Protein AF-A0A8E0WVK6-F1 (afdb_monomer)

Nearest PDB structures (foldseek):
  3fwz-assembly1_B  TM=9.503E-01  e=3.452E-13  Escherichia coli K-12
  3l9w-assembly1_B  TM=9.487E-01  e=7.439E-10  Escherichia coli K-12
  3l9x-assembly1_B  TM=9.534E-01  e=9.650E-10  Escherichia coli K-12
  8xmi-assembly1_E  TM=9.385E-01  e=4.197E-08  Bacillus subtilis
  2aef-assembly1_A  TM=8.832E-01  e=2.841E-08  Methanothermobacter thermautotrophicus

Secondary structure (DSSP, 8-state):
---HHHHHHHHHHHHHHHHHHHHHHHHHHHHH--S--------------S--------------EEEEE--SHHHHHHHHHHHHTT--EEEEE-SHHHHHHHHHTT-EEEES-TTSHHHHHHT-GGGEEEEEE--S-HHHHHHHHHHHHHH-TT-EEEEEESSHHHHHHHHHTT-SEEEEHHHHHHHH---S------PPPPPPP-------

Organism: NCBI:txid1450518

InterPro domains:
  IPR003148 Regulator of K+ conductance, N-terminal lobe [PF02254] (68-179)
  IPR003148 Regulator of K+ conductance, N-terminal lobe [PS51201] (63-180)
  IPR036291 NAD(P)-binding domain superfamily [SSF51735] (67-190)

Radius of gyration: 28.19 Å; Cα contacts (8 Å, |Δi|>4): 255; chains: 1; bounding box: 58×96×79 Å

Mean predicted aligned error: 16.16 Å

pLDDT: mean 80.16, std 21.33, range [28.27, 98.31]

Foldseek 3Di:
DDDPVVVVVVVVVVVCVVVVVVVVVVVVVVVVDPDDDDDDDDDDDDDDDDDDPPDPDDDVDAQQEEEEEDQPPVRVVVVVVCVVVVGHYEYEEADPVSQVVCVVVVHHYQHDQLLPLVSVVVRPLVSHQEYEAEDADLVSSLSNLLSSCVVPVNHAYEYEYQDPVSVVSSVVSPHPHYDHPVVVCVVPPDDDPPDPPDPPDDDPDDDDDDDD

Sequence (212 aa):
MLEGPARDLILAGAIFSILLNPLLFSLARRAQHPQGEAVMADEAPAKRGIGAREAPAARMLAPTLNLLIGYGRVGSAIGQRLLEAGQPLLVIEDRQEGVEAARRDGIEVLQGNAAAPAVLRSARLDSAARVYVTVPDAFEAGQIVEQARHARADLQILARAHSEEAARHLQALGADMIVIGQQEIARRMPAEPVRPAIAAAPPRGADGGADA

Solvent-accessible surface area (backbone atoms only — not comparable to full-atom values): 12765 Å² total; per-residue (Å²): 132,83,57,69,74,62,53,52,51,52,52,52,49,51,54,49,53,63,58,44,51,61,50,52,52,52,53,48,51,56,72,74,41,92,75,80,93,78,88,84,87,82,83,87,85,89,88,81,89,87,79,86,73,78,75,77,76,90,62,98,63,74,53,63,32,33,37,33,32,33,41,50,86,66,22,42,58,52,50,50,54,37,51,76,69,69,45,51,58,39,36,34,23,62,53,66,72,31,45,53,48,41,48,74,71,71,41,52,70,47,80,34,55,56,57,41,67,73,49,41,68,69,63,50,63,90,44,32,41,34,37,38,40,46,43,79,50,58,66,51,41,35,47,32,40,35,52,50,35,72,75,36,84,84,54,44,29,38,33,50,24,80,44,71,67,43,39,55,53,34,42,75,44,57,38,76,42,73,47,42,54,65,59,57,49,59,73,70,57,77,78,67,83,81,69,78,76,74,76,77,76,78,80,81,76,90,77,86,86,83,91,133

Structure (mmCIF, N/CA/C/O backbone):
data_AF-A0A8E0WVK6-F1
#
_entry.id   AF-A0A8E0WVK6-F1
#
loop_
_atom_site.group_PDB
_atom_site.id
_atom_site.type_symbol
_atom_site.label_atom_id
_atom_site.label_alt_id
_atom_site.label_comp_id
_atom_site.label_asym_id
_atom_site.label_entity_id
_atom_site.label_seq_id
_atom_site.pdbx_PDB_ins_code
_atom_site.Cartn_x
_atom_site.Cartn_y
_atom_site.Cartn_z
_atom_site.occupancy
_atom_site.B_iso_or_equiv
_atom_site.auth_seq_id
_atom_site.auth_comp_id
_atom_site.auth_asym_id
_atom_site.auth_atom_id
_atom_site.pdbx_PDB_model_num
ATOM 1 N N . MET A 1 1 ? 34.262 -17.472 -32.897 1.00 49.38 1 MET A N 1
ATOM 2 C CA . MET A 1 1 ? 33.274 -18.477 -32.452 1.00 49.38 1 MET A CA 1
ATOM 3 C C . MET A 1 1 ? 33.875 -19.156 -31.238 1.00 49.38 1 MET A C 1
ATOM 5 O O . MET A 1 1 ? 34.930 -19.748 -31.385 1.00 49.38 1 MET A O 1
ATOM 9 N N . LEU A 1 2 ? 33.332 -18.940 -30.038 1.00 56.06 2 LEU A N 1
ATOM 10 C CA . LEU A 1 2 ? 33.912 -19.514 -28.818 1.00 56.06 2 LEU A CA 1
ATOM 11 C C . LEU A 1 2 ? 33.620 -21.023 -28.785 1.00 56.06 2 LEU A C 1
ATOM 13 O O . LEU A 1 2 ? 32.464 -21.425 -28.930 1.00 56.06 2 LEU A O 1
ATOM 17 N N . GLU A 1 3 ? 34.684 -21.816 -28.654 1.00 67.56 3 GLU A N 1
ATOM 18 C CA . GLU A 1 3 ? 34.711 -23.281 -28.561 1.00 67.56 3 GLU A CA 1
ATOM 19 C C . GLU A 1 3 ? 33.610 -23.813 -27.621 1.00 67.56 3 GLU A C 1
ATOM 21 O O . GLU A 1 3 ? 33.429 -23.303 -26.511 1.00 67.56 3 GLU A O 1
ATOM 26 N N . GLY A 1 4 ? 32.885 -24.852 -28.057 1.00 72.25 4 GLY A N 1
ATOM 27 C CA . GLY A 1 4 ? 31.790 -25.505 -27.320 1.00 72.25 4 GLY A CA 1
ATOM 28 C C . GLY A 1 4 ? 32.003 -25.669 -25.804 1.00 72.25 4 GLY A C 1
ATOM 29 O O . GLY A 1 4 ? 31.149 -25.199 -25.050 1.00 72.25 4 GLY A O 1
ATOM 30 N N . PRO A 1 5 ? 33.143 -26.213 -25.328 1.00 75.38 5 PRO A N 1
ATOM 31 C CA . PRO A 1 5 ? 33.362 -26.424 -23.895 1.00 75.38 5 PRO A CA 1
ATOM 32 C C . PRO A 1 5 ? 33.392 -25.130 -23.067 1.00 75.38 5 PRO A C 1
ATOM 34 O O . PRO A 1 5 ? 32.965 -25.138 -21.915 1.00 75.38 5 PRO A O 1
ATOM 37 N N . ALA A 1 6 ? 33.844 -24.003 -23.628 1.00 75.06 6 ALA A N 1
ATOM 38 C CA . ALA A 1 6 ? 33.896 -22.731 -22.904 1.00 75.06 6 ALA A CA 1
ATOM 39 C C . ALA A 1 6 ? 32.502 -22.105 -22.737 1.00 75.06 6 ALA A C 1
ATOM 41 O O . ALA A 1 6 ? 32.176 -21.570 -21.678 1.00 75.06 6 ALA A O 1
ATOM 42 N N . ARG A 1 7 ? 31.655 -22.202 -23.769 1.00 78.12 7 ARG A N 1
ATOM 43 C CA . ARG A 1 7 ? 30.271 -21.705 -23.722 1.00 78.12 7 ARG A CA 1
ATOM 44 C C . ARG A 1 7 ? 29.428 -22.503 -22.729 1.00 78.12 7 ARG A C 1
ATOM 46 O O . ARG A 1 7 ? 28.650 -21.915 -21.980 1.00 78.12 7 ARG A O 1
ATOM 53 N N . ASP A 1 8 ? 29.613 -23.818 -22.701 1.00 84.19 8 ASP A N 1
ATOM 54 C CA . ASP A 1 8 ? 28.864 -24.706 -21.814 1.00 84.19 8 ASP A CA 1
ATOM 55 C C . ASP A 1 8 ? 29.254 -24.483 -20.342 1.00 84.19 8 ASP A C 1
ATOM 57 O O . ASP A 1 8 ? 28.391 -24.505 -19.465 1.00 84.19 8 ASP A O 1
ATOM 61 N N . LEU A 1 9 ? 30.520 -24.142 -20.070 1.00 87.56 9 LEU A N 1
ATOM 62 C CA . LEU A 1 9 ? 30.980 -23.781 -18.727 1.00 87.56 9 LEU A CA 1
ATOM 63 C C . LEU A 1 9 ? 30.400 -22.440 -18.242 1.00 87.56 9 LEU A C 1
ATOM 65 O O . LE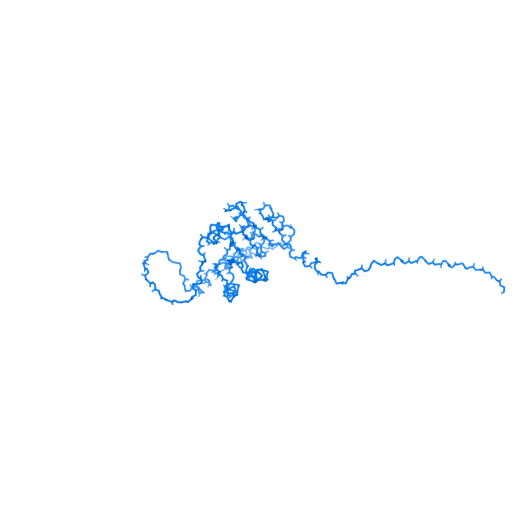U A 1 9 ? 30.017 -22.315 -17.079 1.00 87.56 9 LEU A O 1
ATOM 69 N N . ILE A 1 10 ? 30.285 -21.451 -19.136 1.00 85.88 10 ILE A N 1
ATOM 70 C CA . ILE A 1 10 ? 29.661 -20.152 -18.827 1.00 85.88 10 ILE A CA 1
ATOM 71 C C . ILE A 1 10 ? 28.162 -20.330 -18.552 1.00 85.88 10 ILE A C 1
ATOM 73 O O . ILE A 1 10 ? 27.649 -19.790 -17.572 1.00 85.88 10 ILE A O 1
ATOM 77 N N . LEU A 1 11 ? 27.465 -21.114 -19.381 1.00 84.81 11 LEU A N 1
ATOM 78 C CA . LEU A 1 11 ? 26.047 -21.435 -19.189 1.00 84.81 11 LEU A CA 1
ATOM 79 C C . LEU A 1 11 ? 25.810 -22.178 -17.871 1.00 84.81 11 LEU A C 1
ATOM 81 O O . LEU A 1 11 ? 24.917 -21.802 -17.112 1.00 84.81 11 LEU A O 1
ATOM 85 N N . ALA A 1 12 ? 26.635 -23.180 -17.564 1.00 89.44 12 ALA A N 1
ATOM 86 C CA . ALA A 1 12 ? 26.562 -23.905 -16.302 1.00 89.44 12 ALA A CA 1
ATOM 87 C C . ALA A 1 12 ? 26.789 -22.974 -15.098 1.00 89.44 12 ALA A C 1
ATOM 89 O O . ALA A 1 12 ? 26.034 -23.034 -14.129 1.00 89.44 12 ALA A O 1
ATOM 90 N N . GLY A 1 13 ? 27.768 -22.066 -15.179 1.00 90.19 13 GLY A N 1
ATOM 91 C CA . GLY A 1 13 ? 28.032 -21.070 -14.139 1.00 90.19 13 GLY A CA 1
ATOM 92 C C . GLY A 1 13 ? 26.873 -20.091 -13.930 1.00 90.19 13 GLY A C 1
ATOM 93 O O . GLY A 1 13 ? 26.512 -19.800 -12.790 1.00 90.19 13 GLY A O 1
ATOM 94 N N . ALA A 1 14 ? 26.240 -19.629 -15.012 1.00 90.06 14 ALA A N 1
ATOM 95 C CA . ALA A 1 14 ? 25.081 -18.740 -14.944 1.00 90.06 14 ALA A CA 1
ATOM 96 C C . ALA A 1 14 ? 23.867 -19.430 -14.304 1.00 90.06 14 ALA A C 1
ATOM 98 O O . ALA A 1 14 ? 23.252 -18.873 -13.395 1.00 90.06 14 ALA A O 1
ATOM 99 N N . ILE A 1 15 ? 23.561 -20.666 -14.714 1.00 90.81 15 ILE A N 1
ATOM 100 C CA . ILE A 1 15 ? 22.473 -21.464 -14.127 1.00 90.81 15 ILE A CA 1
ATOM 101 C C . ILE A 1 15 ? 22.750 -21.723 -12.644 1.00 90.81 15 ILE A C 1
ATOM 103 O O . ILE A 1 15 ? 21.864 -21.543 -11.810 1.00 90.81 15 ILE A O 1
ATOM 107 N N . PHE A 1 16 ? 23.988 -22.080 -12.296 1.00 93.19 16 PHE A N 1
ATOM 108 C CA . PHE A 1 16 ? 24.374 -22.300 -10.907 1.00 93.19 16 PHE A CA 1
ATOM 109 C C . PHE A 1 16 ? 24.232 -21.023 -10.073 1.00 93.19 16 PHE A C 1
ATOM 111 O O . PHE A 1 16 ? 23.685 -21.078 -8.980 1.00 93.19 16 PHE A O 1
ATOM 118 N N . SER A 1 17 ? 24.640 -19.860 -10.591 1.00 89.12 17 SER A N 1
ATOM 119 C CA . SER A 1 17 ? 24.496 -18.569 -9.905 1.00 89.12 17 SER A CA 1
ATOM 120 C C . SER A 1 17 ? 23.027 -18.189 -9.665 1.00 89.12 17 SER A C 1
ATOM 122 O O . SER A 1 17 ? 22.673 -17.777 -8.557 1.00 89.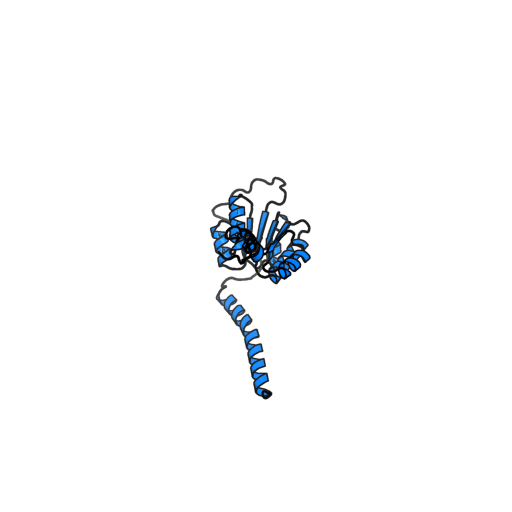12 17 SER A O 1
ATOM 124 N N . ILE A 1 18 ? 22.157 -18.409 -10.658 1.00 89.81 18 ILE A N 1
ATOM 125 C CA . ILE A 1 18 ? 20.709 -18.168 -10.548 1.00 89.81 18 ILE A CA 1
ATOM 126 C C . ILE A 1 18 ? 20.073 -19.100 -9.508 1.00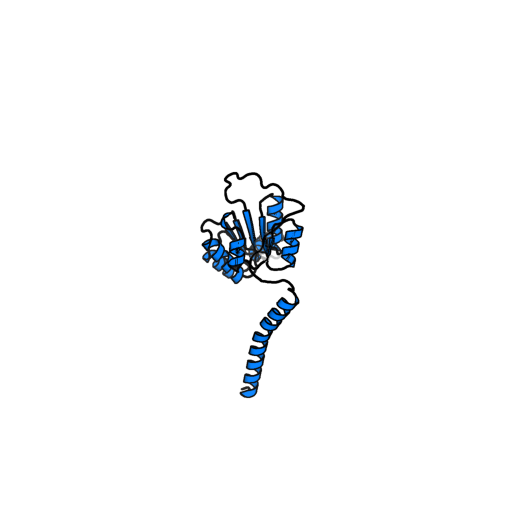 89.81 18 ILE A C 1
ATOM 128 O O . ILE A 1 18 ? 19.221 -18.655 -8.743 1.00 89.81 18 ILE A O 1
ATOM 132 N N . LEU A 1 19 ? 20.496 -20.368 -9.444 1.00 85.31 19 LEU A N 1
ATOM 133 C CA . LEU A 1 19 ? 19.982 -21.349 -8.480 1.00 85.31 19 LEU A CA 1
ATOM 134 C C . LEU A 1 19 ? 20.572 -21.187 -7.072 1.00 85.31 19 LEU A C 1
ATOM 136 O O . LEU A 1 19 ? 19.905 -21.493 -6.084 1.00 85.31 19 LEU A O 1
ATOM 140 N N . LEU A 1 20 ? 21.800 -20.683 -6.959 1.00 88.81 20 LEU A N 1
ATOM 141 C CA . LEU A 1 20 ? 22.483 -20.489 -5.681 1.00 88.81 20 LEU A CA 1
ATOM 142 C C . LEU A 1 20 ? 21.880 -19.322 -4.890 1.00 88.81 20 LEU A C 1
ATOM 144 O O . LEU A 1 20 ? 21.778 -19.400 -3.666 1.00 88.81 20 LEU A O 1
ATOM 148 N N . ASN A 1 21 ? 21.435 -18.266 -5.576 1.00 79.81 21 ASN A N 1
ATOM 149 C CA . ASN A 1 21 ? 20.867 -17.076 -4.943 1.00 79.81 21 ASN A CA 1
ATOM 150 C C . ASN A 1 21 ? 19.613 -17.361 -4.072 1.00 79.81 21 ASN A C 1
ATOM 152 O O . ASN A 1 21 ? 19.619 -16.980 -2.900 1.00 79.81 21 ASN A O 1
ATOM 156 N N . PRO A 1 22 ? 18.567 -18.080 -4.539 1.00 78.19 22 PRO A N 1
ATOM 157 C CA . PRO A 1 22 ? 17.422 -18.439 -3.697 1.00 78.19 22 PRO A CA 1
ATOM 158 C C . PRO A 1 22 ? 17.780 -19.440 -2.587 1.00 78.19 22 PRO A C 1
ATOM 160 O O . PRO A 1 22 ? 17.153 -19.423 -1.529 1.00 78.19 22 PRO A O 1
ATOM 163 N N . LEU A 1 23 ? 18.801 -20.281 -2.779 1.00 83.88 23 LEU A N 1
ATOM 164 C CA . LEU A 1 23 ? 19.288 -21.225 -1.766 1.00 83.88 23 LEU A CA 1
ATOM 165 C C . LEU A 1 23 ? 19.974 -20.497 -0.603 1.00 83.88 23 LEU A C 1
ATOM 167 O O . LEU A 1 23 ? 19.666 -20.765 0.559 1.00 83.88 23 LEU A O 1
ATOM 171 N N . LEU A 1 24 ? 20.831 -19.521 -0.920 1.00 81.44 24 LEU A N 1
ATOM 172 C CA . LEU A 1 24 ? 21.433 -18.605 0.049 1.00 81.44 24 LEU A CA 1
ATOM 173 C C . LEU A 1 24 ? 20.360 -17.804 0.792 1.00 81.44 24 LEU A C 1
ATOM 175 O O . LEU A 1 24 ? 20.408 -17.735 2.017 1.00 81.44 24 LEU A O 1
ATOM 179 N N . PHE A 1 25 ? 19.360 -17.269 0.084 1.00 75.56 25 PHE A N 1
ATOM 180 C CA . PHE A 1 25 ? 18.247 -16.542 0.705 1.00 75.56 25 PHE A CA 1
ATOM 181 C C . PHE A 1 25 ? 17.392 -17.440 1.611 1.00 75.56 25 PHE A C 1
ATOM 183 O O . PHE A 1 25 ? 16.993 -17.019 2.693 1.00 75.56 25 PHE A O 1
ATOM 190 N N . SER A 1 26 ? 17.151 -18.694 1.217 1.00 72.88 26 SER A N 1
ATOM 191 C CA . SER A 1 26 ? 16.409 -19.685 2.010 1.00 72.88 26 SER A CA 1
ATOM 192 C C . SER A 1 26 ? 17.156 -20.080 3.288 1.00 72.88 26 SER A C 1
ATOM 194 O O . SER A 1 26 ? 16.575 -20.093 4.375 1.00 72.88 26 SER A O 1
ATOM 196 N N . LEU A 1 27 ? 18.467 -20.329 3.190 1.00 77.38 27 LEU A N 1
ATOM 197 C CA . LEU A 1 27 ? 19.330 -20.631 4.336 1.00 77.38 27 LEU A CA 1
ATOM 198 C C . LEU A 1 27 ? 19.503 -19.416 5.257 1.00 77.38 27 LEU A C 1
ATOM 200 O O . LEU A 1 27 ? 19.437 -19.563 6.476 1.00 77.38 27 LEU A O 1
ATOM 204 N N . ALA A 1 28 ? 19.645 -18.214 4.695 1.00 73.88 28 ALA A N 1
ATOM 205 C CA . ALA A 1 28 ? 19.713 -16.972 5.459 1.00 73.88 28 ALA A CA 1
ATOM 206 C C . ALA A 1 28 ? 18.391 -16.678 6.185 1.00 73.88 28 ALA A C 1
ATOM 208 O O . ALA A 1 28 ? 18.416 -16.312 7.358 1.00 73.88 28 ALA A O 1
ATOM 209 N N . ARG A 1 29 ? 17.236 -16.938 5.551 1.00 59.44 29 ARG A N 1
ATOM 210 C CA . ARG A 1 29 ? 15.915 -16.842 6.197 1.00 59.44 29 ARG A CA 1
ATOM 211 C C . ARG A 1 29 ? 15.792 -17.818 7.367 1.00 59.44 29 ARG A C 1
ATOM 213 O O . ARG A 1 29 ? 15.178 -17.491 8.372 1.00 59.44 29 ARG A O 1
ATOM 220 N N . ARG A 1 30 ? 16.425 -18.989 7.265 1.00 60.09 30 ARG A N 1
ATOM 221 C CA . ARG A 1 30 ? 16.452 -20.027 8.307 1.00 60.09 30 ARG A CA 1
ATOM 222 C C . ARG A 1 30 ? 17.404 -19.700 9.466 1.00 60.09 30 ARG A C 1
ATOM 224 O O . ARG A 1 30 ? 17.157 -20.134 10.583 1.00 60.09 30 ARG A O 1
ATOM 231 N N . ALA A 1 31 ? 18.456 -18.922 9.211 1.00 68.12 31 ALA A N 1
ATOM 232 C CA . ALA A 1 31 ? 19.389 -18.444 10.234 1.00 68.12 31 ALA A CA 1
ATOM 233 C C . ALA A 1 31 ? 18.911 -17.157 10.935 1.00 68.12 31 ALA A C 1
ATOM 235 O O . ALA A 1 31 ? 19.258 -16.929 12.090 1.00 68.12 31 ALA A O 1
ATOM 236 N N . GLN A 1 32 ? 18.109 -16.329 10.256 1.00 57.69 32 GLN A N 1
ATOM 237 C CA . GLN A 1 32 ? 17.569 -15.073 10.795 1.00 57.69 32 GLN A CA 1
ATOM 238 C C . GLN A 1 32 ? 16.162 -15.227 11.409 1.00 57.69 32 GLN A C 1
ATOM 240 O O . GLN A 1 32 ? 15.729 -14.345 12.143 1.00 57.69 32 GLN A O 1
ATOM 245 N N . HIS A 1 33 ? 15.484 -16.365 11.194 1.00 47.22 33 HIS A N 1
ATOM 246 C CA . HIS A 1 33 ? 14.260 -16.758 11.904 1.00 47.22 33 HIS A CA 1
ATOM 247 C C . HIS A 1 33 ? 14.460 -18.022 12.762 1.00 47.22 33 HIS A C 1
ATOM 249 O O . HIS A 1 33 ? 14.097 -19.123 12.337 1.00 47.22 33 HIS A O 1
ATOM 255 N N . PRO A 1 34 ? 14.932 -17.912 14.013 1.00 48.75 34 PRO A N 1
ATOM 256 C CA . PRO A 1 34 ? 14.513 -18.848 15.038 1.00 48.75 34 PRO A CA 1
ATOM 257 C C . PRO A 1 34 ? 13.128 -18.387 15.510 1.00 48.75 34 PRO A C 1
ATOM 259 O O . PRO A 1 34 ? 13.086 -17.528 16.371 1.00 48.75 34 PRO A O 1
ATOM 262 N N . GLN A 1 35 ? 12.053 -18.874 14.868 1.00 45.41 35 GLN A N 1
ATOM 263 C CA . GLN A 1 35 ? 10.599 -18.901 15.199 1.00 45.41 35 GLN A CA 1
ATOM 264 C C . GLN A 1 35 ? 9.854 -18.733 13.851 1.00 45.41 35 GLN A C 1
ATOM 266 O O . GLN A 1 35 ? 9.910 -17.663 13.256 1.00 45.41 35 GLN A O 1
ATOM 271 N N . GLY A 1 36 ? 9.206 -19.709 13.218 1.00 37.53 36 GLY A N 1
ATOM 272 C CA . GLY A 1 36 ? 8.655 -20.982 13.669 1.00 37.53 36 GLY A CA 1
ATOM 273 C C . GLY A 1 36 ? 7.239 -21.089 13.094 1.00 37.53 36 GLY A C 1
ATOM 274 O O . GLY A 1 36 ? 6.296 -20.638 13.728 1.00 37.53 36 GLY A O 1
ATOM 275 N N . GLU A 1 37 ? 7.083 -21.641 11.887 1.00 40.19 37 GLU A N 1
ATOM 276 C CA . GLU A 1 37 ? 5.783 -22.157 11.442 1.00 40.19 37 GLU A CA 1
ATOM 277 C C . GLU A 1 37 ? 5.605 -23.561 12.029 1.00 40.19 37 GLU A C 1
ATOM 279 O O . GLU A 1 37 ? 6.315 -24.494 11.657 1.00 40.19 37 GLU A O 1
ATOM 284 N N . ALA A 1 38 ? 4.641 -23.706 12.935 1.00 35.47 38 ALA A N 1
ATOM 285 C CA . ALA A 1 38 ? 3.929 -24.952 13.171 1.00 35.47 38 ALA A CA 1
ATOM 286 C C . ALA A 1 38 ? 2.490 -24.604 13.567 1.00 35.47 38 ALA A C 1
ATOM 288 O O . ALA A 1 38 ? 2.239 -23.742 14.406 1.00 35.47 38 ALA A O 1
ATOM 289 N N . VAL A 1 39 ? 1.549 -25.250 12.896 1.00 38.84 39 VAL A N 1
ATOM 290 C CA . VAL A 1 39 ? 0.110 -25.048 13.028 1.00 38.84 39 VAL A CA 1
ATOM 291 C C . VAL A 1 39 ? -0.446 -25.934 14.158 1.00 38.84 39 VAL A C 1
ATOM 293 O O . VAL A 1 39 ? -0.112 -27.111 14.226 1.00 38.84 39 VAL A O 1
ATOM 296 N N . MET A 1 40 ? -1.368 -25.340 14.934 1.00 31.41 40 MET A N 1
ATOM 297 C CA . MET A 1 40 ? -2.489 -25.898 15.727 1.00 31.41 40 MET A CA 1
ATOM 298 C C . MET A 1 40 ? -2.367 -26.275 17.226 1.00 31.41 40 MET A C 1
ATOM 300 O O . MET A 1 40 ? -1.676 -27.207 17.610 1.00 31.41 40 MET A O 1
ATOM 304 N N . ALA A 1 41 ? -3.252 -25.587 17.975 1.00 40.28 41 ALA A N 1
ATOM 305 C CA . ALA A 1 41 ? -4.068 -25.959 19.144 1.00 40.28 41 ALA A CA 1
ATOM 306 C C . ALA A 1 41 ? -3.389 -26.332 20.476 1.00 40.28 41 ALA A C 1
ATOM 308 O O . ALA A 1 41 ? -3.017 -27.481 20.667 1.00 40.28 41 ALA A O 1
ATOM 309 N N . ASP A 1 42 ? -3.387 -25.391 21.433 1.00 28.27 42 ASP A N 1
ATOM 310 C CA . ASP A 1 42 ? -4.026 -25.581 22.749 1.00 28.27 42 ASP A CA 1
ATOM 311 C C . ASP A 1 42 ? -4.212 -24.225 23.473 1.00 28.27 42 ASP A C 1
ATOM 313 O O . ASP A 1 42 ? -3.611 -23.214 23.106 1.00 28.27 42 ASP A O 1
ATOM 317 N N . GLU A 1 43 ? -5.116 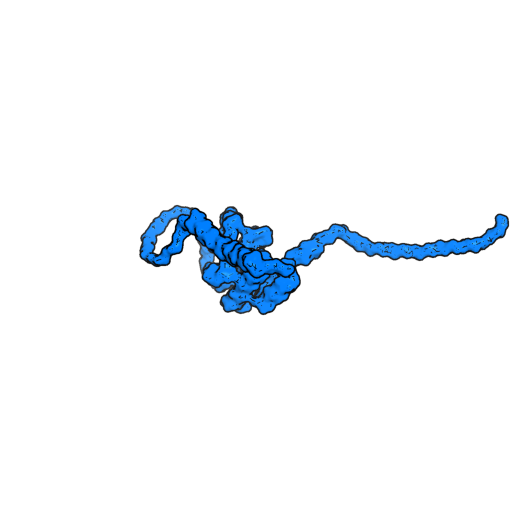-24.213 24.441 1.00 31.19 43 GLU A N 1
ATOM 318 C CA . GLU A 1 43 ? -5.805 -23.099 25.090 1.00 31.19 43 GLU A CA 1
ATOM 319 C C . GLU A 1 43 ? -4.942 -22.055 25.844 1.00 31.19 43 GLU A C 1
ATOM 321 O O . GLU A 1 43 ? -3.825 -22.288 26.300 1.00 31.19 43 GLU A O 1
ATOM 326 N N . ALA A 1 44 ? -5.521 -20.856 25.995 1.00 39.41 44 ALA A N 1
ATOM 327 C CA . ALA A 1 44 ? -4.981 -19.696 26.714 1.00 39.41 44 ALA A CA 1
ATOM 328 C C . ALA A 1 44 ? -4.862 -19.925 28.247 1.00 39.41 44 ALA A C 1
ATOM 330 O O . ALA A 1 44 ? -5.489 -20.839 28.778 1.00 39.41 44 ALA A O 1
ATOM 331 N N . PRO A 1 45 ? -4.180 -19.037 29.014 1.00 39.31 45 PRO A N 1
ATOM 332 C CA . PRO A 1 45 ? -4.904 -17.852 29.490 1.00 39.31 45 PRO A CA 1
ATOM 333 C C . PRO A 1 45 ? -4.094 -16.540 29.641 1.00 39.31 45 PRO A C 1
ATOM 335 O O . PRO A 1 45 ? -2.986 -16.482 30.157 1.00 39.31 45 PRO A O 1
ATOM 338 N N . ALA A 1 46 ? -4.774 -15.471 29.223 1.00 37.62 46 ALA A N 1
ATOM 339 C CA . ALA A 1 46 ? -4.842 -14.077 29.679 1.00 37.62 46 ALA A CA 1
ATOM 340 C C . ALA A 1 46 ? -3.851 -13.441 30.700 1.00 37.62 46 ALA A C 1
ATOM 342 O O . ALA A 1 46 ? -3.583 -13.971 31.776 1.00 37.62 46 ALA A O 1
ATOM 343 N N . LYS A 1 47 ? -3.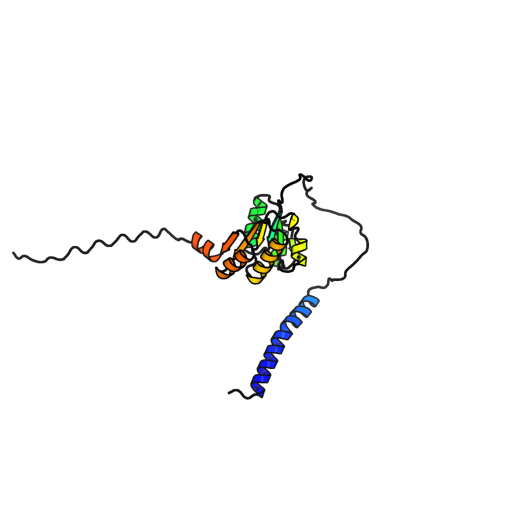669 -12.121 30.447 1.00 40.59 47 LYS A N 1
ATOM 344 C CA . LYS A 1 47 ? -3.296 -10.956 31.307 1.00 40.59 47 LYS A CA 1
ATOM 345 C C . LYS A 1 47 ? -1.803 -10.555 31.173 1.00 40.59 47 LYS A C 1
ATOM 347 O O . LYS A 1 47 ? -0.944 -11.400 31.319 1.00 40.59 47 LYS A O 1
ATOM 352 N N . ARG A 1 48 ? -1.394 -9.294 30.940 1.00 31.44 48 ARG A N 1
ATOM 353 C CA . ARG A 1 48 ? -1.991 -7.997 31.312 1.00 31.44 48 ARG A CA 1
ATOM 354 C C . ARG A 1 48 ? -1.283 -6.789 30.646 1.00 31.44 48 ARG A C 1
ATOM 356 O O . ARG A 1 48 ? -0.068 -6.712 30.732 1.00 31.44 48 ARG A O 1
ATOM 363 N N . GLY A 1 49 ? -2.076 -5.808 30.176 1.00 28.59 49 GLY A N 1
ATOM 364 C CA . GLY A 1 49 ? -1.749 -4.366 30.029 1.00 28.59 49 GLY A CA 1
ATOM 365 C C . GLY A 1 49 ? -0.862 -4.004 28.828 1.00 28.59 49 GLY A C 1
ATOM 366 O O . GLY A 1 49 ? 0.125 -4.672 28.595 1.00 28.59 49 GLY A O 1
ATOM 367 N N . ILE A 1 50 ? -1.091 -2.954 28.033 1.00 39.25 50 ILE A N 1
ATOM 368 C CA . ILE A 1 50 ? -1.664 -1.631 28.319 1.00 39.25 50 ILE A CA 1
ATOM 369 C C . ILE A 1 50 ? -2.217 -1.060 26.992 1.00 39.25 50 ILE A C 1
ATOM 371 O O . ILE A 1 50 ? -1.520 -1.106 25.985 1.00 39.25 50 ILE A O 1
ATOM 375 N N . GLY A 1 51 ? -3.435 -0.496 26.999 1.00 28.53 51 GLY A N 1
ATOM 376 C CA . GLY A 1 51 ? -3.881 0.447 25.959 1.00 28.53 51 GLY A CA 1
ATOM 377 C C . GLY A 1 51 ? -4.959 -0.007 24.968 1.00 28.53 51 GLY A C 1
ATOM 378 O O . GLY A 1 51 ? -4.908 0.392 23.810 1.00 28.53 51 GLY A O 1
ATOM 379 N N . ALA A 1 52 ? -5.963 -0.783 25.388 1.00 34.12 52 ALA A N 1
ATOM 380 C CA . ALA A 1 52 ? -7.208 -0.869 24.624 1.00 34.12 52 ALA A CA 1
ATOM 381 C C . ALA A 1 52 ? -7.928 0.485 24.718 1.00 34.12 52 ALA A C 1
ATOM 383 O O . ALA A 1 52 ? -8.621 0.768 25.693 1.00 34.12 52 ALA A O 1
ATOM 384 N N . ARG A 1 53 ? -7.723 1.347 23.720 1.00 39.41 53 ARG A N 1
ATOM 385 C CA . ARG A 1 53 ? -8.633 2.462 23.473 1.00 39.41 53 ARG A CA 1
ATOM 386 C C . ARG A 1 53 ? -9.956 1.821 23.066 1.00 39.41 53 ARG A C 1
ATOM 388 O O . ARG A 1 53 ? -10.013 1.164 22.031 1.00 39.41 53 ARG A O 1
ATOM 395 N N . GLU A 1 54 ? -10.963 1.926 23.929 1.00 33.41 54 GLU A N 1
ATOM 396 C CA . GLU A 1 54 ? -12.320 1.454 23.659 1.00 33.41 54 GLU A CA 1
ATOM 397 C C . GLU A 1 54 ? -12.737 1.914 22.258 1.00 33.41 54 GLU A C 1
ATOM 399 O O . GLU A 1 54 ? -12.828 3.113 21.980 1.00 33.41 54 GLU A O 1
ATOM 404 N N . ALA A 1 55 ? -12.936 0.951 21.357 1.00 40.16 55 ALA A N 1
ATOM 405 C CA . ALA A 1 55 ? -13.598 1.208 20.094 1.00 40.16 55 ALA A CA 1
ATOM 406 C C . ALA A 1 55 ? -15.019 1.683 20.439 1.00 40.16 55 ALA A C 1
ATOM 408 O O . ALA A 1 55 ? -15.744 0.945 21.115 1.00 40.16 55 ALA A O 1
ATOM 409 N N . PRO A 1 56 ? -15.424 2.905 20.048 1.00 38.34 56 PRO A N 1
ATOM 410 C CA . PRO A 1 56 ? -16.763 3.376 20.342 1.00 38.34 56 PRO A CA 1
ATOM 411 C C . PRO A 1 56 ? -17.768 2.422 19.700 1.00 38.34 56 PRO A C 1
ATOM 413 O O . PRO A 1 56 ? -17.614 2.016 18.547 1.00 38.34 56 PRO A O 1
ATOM 416 N N . ALA A 1 57 ? -18.759 2.051 20.509 1.00 37.09 57 ALA A N 1
ATOM 417 C CA . ALA A 1 57 ? -19.817 1.103 20.213 1.00 37.09 57 ALA A CA 1
ATOM 418 C C . ALA A 1 57 ? -20.307 1.185 18.763 1.00 37.09 57 ALA A C 1
ATOM 420 O O . ALA A 1 57 ? -20.540 2.274 18.235 1.00 37.09 57 ALA A O 1
ATOM 421 N N . ALA A 1 58 ? -20.481 0.000 18.175 1.00 40.75 58 ALA A N 1
ATOM 422 C CA . ALA A 1 58 ? -21.018 -0.279 16.854 1.00 40.75 58 ALA A CA 1
ATOM 423 C C . ALA A 1 58 ? -22.243 0.584 16.518 1.00 40.75 58 ALA A C 1
ATOM 425 O O . ALA A 1 58 ? -23.398 0.200 16.679 1.00 40.75 58 ALA A O 1
ATOM 426 N N . ARG A 1 59 ? -21.977 1.774 15.994 1.00 37.47 59 ARG A N 1
ATOM 427 C CA . ARG A 1 59 ? -22.876 2.455 15.084 1.00 37.47 59 ARG A CA 1
ATOM 428 C C . ARG A 1 59 ? -22.667 1.727 13.765 1.00 37.47 59 ARG A C 1
ATOM 430 O O . ARG A 1 59 ? -21.527 1.445 13.407 1.00 37.47 59 ARG A O 1
ATOM 437 N N . MET A 1 60 ? -23.749 1.341 13.104 1.00 44.25 60 MET A N 1
ATOM 438 C CA . MET A 1 60 ? -23.731 0.718 11.781 1.00 44.25 60 MET A CA 1
ATOM 439 C C . MET A 1 60 ? -23.121 1.736 10.801 1.00 44.25 60 MET A C 1
ATOM 441 O O . MET A 1 60 ? -23.818 2.543 10.196 1.00 44.25 60 MET A O 1
ATOM 445 N N . LEU A 1 61 ? -21.794 1.830 10.817 1.00 50.44 61 LEU A N 1
ATOM 446 C CA . LEU A 1 61 ? -20.994 2.862 10.182 1.00 50.44 61 LEU A CA 1
ATOM 447 C C . LEU A 1 61 ? -20.562 2.297 8.843 1.00 50.44 61 LEU A C 1
ATOM 449 O O . LEU A 1 61 ? -20.080 1.167 8.768 1.00 50.44 61 LEU A O 1
ATOM 453 N N . ALA A 1 62 ? -20.745 3.096 7.796 1.00 59.97 62 ALA A N 1
ATOM 454 C CA . ALA A 1 62 ? -20.121 2.851 6.507 1.00 59.97 62 ALA A CA 1
ATOM 455 C C . ALA A 1 62 ? -18.633 2.487 6.696 1.00 59.97 62 ALA A C 1
ATOM 457 O O . ALA A 1 62 ? -18.036 2.922 7.686 1.00 59.97 62 ALA A O 1
ATOM 458 N N . PRO A 1 63 ? -18.022 1.731 5.770 1.00 69.94 63 PRO A N 1
ATOM 459 C CA . PRO A 1 63 ? -16.598 1.422 5.831 1.00 69.94 63 PRO A CA 1
ATOM 460 C C . PRO A 1 63 ? -15.800 2.709 6.099 1.00 69.94 63 PRO A C 1
ATOM 462 O O . PRO A 1 63 ? -15.915 3.668 5.338 1.00 69.94 63 PRO A O 1
ATOM 465 N N . THR A 1 64 ? -15.059 2.771 7.210 1.00 83.56 64 THR A N 1
ATOM 466 C CA . THR A 1 64 ? -14.256 3.949 7.610 1.00 83.56 64 THR A CA 1
ATOM 467 C C . THR A 1 64 ? -12.759 3.660 7.647 1.00 83.56 64 THR A C 1
ATOM 469 O O . THR A 1 64 ? -11.965 4.590 7.789 1.00 83.56 64 THR A O 1
ATOM 472 N N . LEU A 1 65 ? -12.360 2.391 7.517 1.00 92.31 65 LEU A N 1
ATOM 473 C CA . LEU A 1 65 ? -10.963 1.984 7.597 1.00 92.31 65 LEU A CA 1
ATOM 474 C C . LEU A 1 65 ? -10.209 2.385 6.328 1.00 92.31 65 LEU A C 1
ATOM 476 O O . LEU A 1 65 ? -10.632 2.073 5.219 1.00 92.31 65 LEU A O 1
ATOM 480 N N . ASN A 1 66 ? -9.061 3.030 6.481 1.00 96.31 66 ASN A N 1
ATOM 481 C CA . ASN A 1 66 ? -8.123 3.228 5.386 1.00 96.31 66 ASN A CA 1
ATOM 482 C C . ASN A 1 66 ? -7.079 2.119 5.443 1.00 96.31 66 ASN A C 1
ATOM 484 O O . ASN A 1 66 ? -6.450 1.909 6.480 1.00 96.31 66 ASN A O 1
ATOM 488 N N . LEU A 1 67 ? -6.891 1.418 4.330 1.00 97.38 67 LEU A N 1
ATOM 489 C CA . LEU A 1 67 ? -5.817 0.449 4.182 1.00 97.38 67 LEU A CA 1
ATOM 490 C C . LEU A 1 67 ? -4.674 1.093 3.405 1.00 97.38 67 LEU A C 1
ATOM 492 O O . LEU A 1 67 ? -4.866 1.537 2.275 1.00 97.38 67 LEU A O 1
ATOM 496 N N . LEU A 1 68 ? -3.486 1.142 3.991 1.00 98.12 68 LEU A N 1
ATOM 497 C CA . LEU A 1 68 ? -2.292 1.675 3.352 1.00 98.12 68 LEU A CA 1
ATOM 498 C C . LEU A 1 68 ? -1.296 0.549 3.096 1.00 98.12 68 LEU A C 1
ATOM 500 O O . LEU A 1 68 ? -0.845 -0.118 4.018 1.00 98.12 68 LEU A O 1
ATOM 504 N N . ILE A 1 69 ? -0.946 0.348 1.833 1.00 98.06 69 ILE A N 1
ATOM 505 C CA . ILE A 1 69 ? -0.026 -0.694 1.397 1.00 98.06 69 ILE A CA 1
ATOM 506 C C . ILE A 1 69 ? 1.287 -0.030 0.997 1.00 98.06 69 ILE A C 1
ATOM 508 O O . ILE A 1 69 ? 1.339 0.780 0.061 1.00 98.06 69 ILE A O 1
ATOM 512 N N . GLY A 1 70 ? 2.338 -0.364 1.739 1.00 97.19 70 GLY A N 1
ATOM 513 C CA . GLY A 1 70 ? 3.621 0.319 1.710 1.00 97.19 70 GLY A CA 1
ATOM 514 C C . GLY A 1 70 ? 3.675 1.487 2.702 1.00 97.19 70 GLY A C 1
ATOM 515 O O . GLY A 1 70 ? 2.897 2.432 2.605 1.00 97.19 70 GLY A O 1
ATOM 516 N N . TYR A 1 71 ? 4.645 1.471 3.614 1.00 97.56 71 TYR A N 1
ATOM 517 C CA . TYR A 1 71 ? 4.981 2.534 4.570 1.00 97.56 71 TYR A CA 1
ATOM 518 C C . TYR A 1 71 ? 6.405 3.069 4.349 1.00 97.56 71 TYR A C 1
ATOM 520 O O . TYR A 1 71 ? 7.183 3.312 5.269 1.00 97.56 71 TYR A O 1
ATOM 528 N N . GLY A 1 72 ? 6.771 3.232 3.077 1.00 94.44 72 GLY A N 1
ATOM 529 C CA . GLY A 1 72 ? 7.988 3.930 2.664 1.00 94.44 72 GLY A CA 1
ATOM 530 C C . GLY A 1 72 ? 7.786 5.446 2.573 1.00 94.44 72 GLY A C 1
ATOM 531 O O . GLY A 1 72 ? 6.855 6.001 3.135 1.00 94.44 72 GLY A O 1
ATOM 532 N N . ARG A 1 73 ? 8.617 6.122 1.770 1.00 93.12 73 ARG A N 1
ATOM 533 C CA . ARG A 1 73 ? 8.608 7.594 1.600 1.00 93.12 73 ARG A CA 1
ATOM 534 C C . ARG A 1 73 ? 7.230 8.212 1.317 1.00 93.12 73 ARG A C 1
ATOM 536 O O . ARG A 1 73 ? 6.900 9.251 1.871 1.00 93.12 73 ARG A O 1
ATOM 543 N N . VAL A 1 74 ? 6.460 7.611 0.408 1.00 95.00 74 VAL A N 1
ATOM 544 C CA . VAL A 1 74 ? 5.131 8.123 0.024 1.00 95.00 74 VAL A CA 1
ATOM 545 C C . VAL A 1 74 ? 4.062 7.638 0.999 1.00 95.00 74 VAL A C 1
ATOM 547 O O . VAL A 1 74 ? 3.207 8.420 1.406 1.00 95.00 74 VAL A O 1
ATOM 550 N N . GLY A 1 75 ? 4.133 6.364 1.390 1.00 96.62 75 GLY A N 1
ATOM 551 C CA . GLY A 1 75 ? 3.187 5.757 2.317 1.00 96.62 75 GLY A CA 1
ATOM 552 C C . GLY A 1 75 ? 3.179 6.439 3.678 1.00 96.62 75 GLY A C 1
ATOM 553 O O . GLY A 1 75 ? 2.116 6.834 4.137 1.00 96.62 75 GLY A O 1
ATOM 554 N N . SER A 1 76 ? 4.345 6.687 4.278 1.00 97.12 76 SER A N 1
ATOM 555 C CA . SER A 1 76 ? 4.431 7.363 5.575 1.00 97.12 76 SER A CA 1
ATOM 556 C C . SER A 1 76 ? 3.855 8.778 5.535 1.00 97.12 76 SER A C 1
ATOM 558 O O . SER A 1 76 ? 3.112 9.160 6.431 1.00 97.12 76 SER A O 1
ATOM 560 N N . ALA A 1 77 ? 4.090 9.533 4.457 1.00 96.69 77 ALA A N 1
ATOM 561 C CA . ALA A 1 77 ? 3.491 10.855 4.278 1.00 96.69 77 ALA A CA 1
ATOM 562 C C . ALA A 1 77 ? 1.955 10.802 4.168 1.00 96.69 77 ALA A C 1
ATOM 564 O O . ALA A 1 77 ? 1.270 11.687 4.678 1.00 96.69 77 ALA A O 1
ATOM 565 N N . ILE A 1 78 ? 1.394 9.773 3.522 1.00 96.81 78 ILE A N 1
ATOM 566 C CA . ILE A 1 78 ? -0.061 9.550 3.501 1.00 96.81 78 ILE A CA 1
ATOM 567 C C . ILE A 1 78 ? -0.554 9.152 4.895 1.00 96.81 78 ILE A C 1
ATOM 569 O O . ILE A 1 78 ? -1.522 9.732 5.381 1.00 96.81 78 ILE A O 1
ATOM 573 N N . GLY A 1 79 ? 0.120 8.201 5.544 1.00 96.25 79 GLY A N 1
ATOM 574 C CA . GLY A 1 79 ? -0.250 7.685 6.859 1.00 96.25 79 GLY A CA 1
ATOM 575 C C . GLY A 1 79 ? -0.297 8.775 7.922 1.00 96.25 79 GLY A C 1
ATOM 576 O O . GLY A 1 79 ? -1.298 8.893 8.620 1.00 96.25 79 GLY A O 1
ATOM 577 N N . GLN A 1 80 ? 0.715 9.642 7.964 1.00 96.06 80 GLN A N 1
ATOM 578 C CA . GLN A 1 80 ? 0.761 10.785 8.877 1.00 96.06 80 GLN A CA 1
ATOM 579 C C . GLN A 1 80 ? -0.419 11.740 8.666 1.00 96.06 80 GLN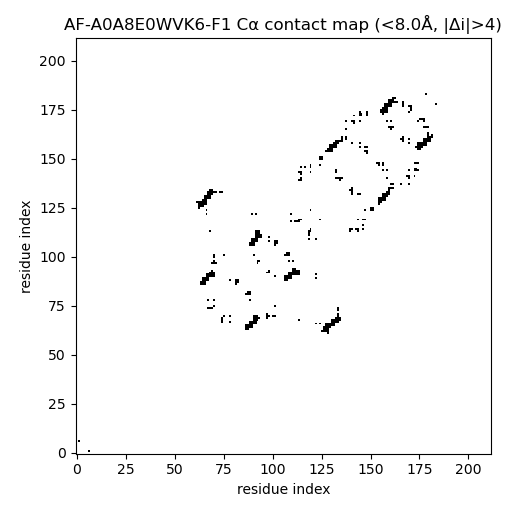 A C 1
ATOM 581 O O . GLN A 1 80 ? -1.106 12.093 9.618 1.00 96.06 80 GLN A O 1
ATOM 586 N N . ARG A 1 81 ? -0.755 12.075 7.415 1.00 96.00 81 ARG A N 1
ATOM 587 C CA . ARG A 1 81 ? -1.914 12.938 7.121 1.00 96.00 81 ARG A CA 1
ATOM 588 C C . ARG A 1 81 ? -3.247 12.300 7.521 1.00 96.00 81 ARG A C 1
ATOM 590 O O . ARG A 1 81 ? -4.163 13.006 7.934 1.00 96.00 81 ARG A O 1
ATOM 597 N N . LEU A 1 82 ? -3.376 10.980 7.378 1.00 94.94 82 LEU A N 1
ATOM 598 C CA . LEU A 1 82 ? -4.571 10.245 7.806 1.00 94.94 82 LEU A CA 1
ATOM 599 C C . LEU A 1 82 ? -4.678 10.193 9.337 1.00 94.94 82 LEU A C 1
ATOM 601 O O . LEU A 1 82 ? -5.770 10.388 9.872 1.00 94.94 82 LEU A O 1
ATOM 605 N N . LEU A 1 83 ? -3.554 10.000 10.032 1.00 93.06 83 LEU A N 1
ATOM 606 C CA . LEU A 1 83 ? -3.473 10.053 11.492 1.00 93.06 83 LEU A CA 1
ATOM 607 C C . LEU A 1 83 ? -3.822 11.438 12.043 1.00 93.06 83 LEU A C 1
ATOM 609 O O . LEU A 1 83 ? -4.638 11.539 12.957 1.00 93.06 83 LEU A O 1
ATOM 613 N N . GLU A 1 84 ? -3.255 12.501 11.469 1.00 93.56 84 GLU A N 1
ATOM 614 C CA . GLU A 1 84 ? -3.556 13.896 11.825 1.00 93.56 84 GLU A CA 1
ATOM 615 C C . GLU A 1 84 ? -5.046 14.215 11.653 1.00 93.56 84 GLU A C 1
ATOM 617 O O . GLU A 1 84 ? -5.637 14.931 12.460 1.00 93.56 84 GLU A O 1
ATOM 622 N N . ALA A 1 85 ? -5.678 13.638 10.627 1.00 92.31 85 ALA A N 1
ATOM 623 C CA . ALA A 1 85 ? -7.111 13.755 10.380 1.00 92.31 85 ALA A CA 1
ATOM 624 C C . ALA A 1 85 ? -7.975 12.831 11.266 1.00 92.31 85 ALA A C 1
ATOM 626 O O . ALA A 1 85 ? -9.198 12.807 11.111 1.00 92.31 85 ALA A O 1
ATOM 627 N N . GLY A 1 86 ? -7.371 12.055 12.173 1.00 90.44 86 GLY A N 1
ATOM 628 C CA . GLY A 1 86 ? -8.067 11.129 13.067 1.00 90.44 86 GLY A CA 1
ATOM 629 C C . GLY A 1 86 ? -8.758 9.970 12.345 1.00 90.44 86 GLY A C 1
ATOM 630 O O . GLY A 1 86 ? -9.736 9.425 12.860 1.00 90.44 86 GLY A O 1
ATOM 631 N N . GLN A 1 87 ? -8.301 9.611 11.142 1.00 91.75 87 GLN A N 1
ATOM 632 C CA . GLN A 1 87 ? -8.922 8.558 10.346 1.00 91.75 87 GLN A CA 1
ATOM 633 C C . GLN A 1 87 ? -8.353 7.180 10.713 1.00 91.75 87 GLN A C 1
ATOM 635 O O . GLN A 1 87 ? -7.133 7.036 10.811 1.00 91.75 87 GLN A O 1
ATOM 640 N N . PRO A 1 88 ? -9.201 6.143 10.879 1.00 92.31 88 PRO A N 1
ATOM 641 C CA . PRO A 1 88 ? -8.724 4.788 11.131 1.00 92.31 88 PRO A CA 1
ATOM 642 C C . PRO A 1 88 ? -7.811 4.309 10.000 1.00 92.31 88 PRO A C 1
ATOM 644 O O . PRO A 1 88 ? -8.154 4.450 8.821 1.00 92.31 88 PRO A O 1
ATOM 647 N N . LEU A 1 89 ? -6.666 3.736 10.366 1.00 95.00 89 LEU A N 1
ATOM 648 C CA . LEU A 1 89 ? -5.609 3.350 9.440 1.00 95.00 89 LEU A CA 1
ATOM 649 C C . LEU A 1 89 ? -5.023 1.990 9.829 1.00 95.00 89 LEU A C 1
ATOM 651 O O . LEU A 1 89 ? -4.609 1.795 10.970 1.00 95.00 89 LEU A O 1
ATOM 655 N N . LEU A 1 90 ? -4.955 1.085 8.855 1.00 96.31 90 LEU A N 1
ATOM 656 C CA . LEU A 1 90 ? -4.199 -0.165 8.912 1.00 96.31 90 LEU A CA 1
ATOM 657 C C . LEU A 1 90 ? -3.122 -0.121 7.828 1.00 96.31 90 LEU A C 1
ATOM 659 O O . LEU A 1 90 ? -3.412 0.232 6.685 1.00 96.31 90 LEU A O 1
ATOM 663 N N . VAL A 1 91 ? -1.894 -0.497 8.174 1.00 97.81 91 VAL A N 1
ATOM 664 C CA . VAL A 1 91 ? -0.765 -0.554 7.238 1.00 97.81 91 VAL A CA 1
ATOM 665 C C . VAL A 1 91 ? -0.405 -2.002 6.920 1.00 97.81 91 VAL A C 1
ATOM 667 O O . VAL A 1 91 ? -0.323 -2.820 7.830 1.00 97.81 91 VAL A O 1
ATOM 670 N N . ILE A 1 92 ? -0.136 -2.310 5.650 1.00 97.88 92 ILE A N 1
ATOM 671 C CA . ILE A 1 92 ? 0.576 -3.525 5.236 1.00 97.88 92 ILE A CA 1
ATOM 672 C C . ILE A 1 92 ? 1.969 -3.125 4.756 1.00 97.88 92 ILE A C 1
ATOM 674 O O . ILE A 1 92 ? 2.091 -2.300 3.850 1.00 97.88 92 ILE A O 1
ATOM 678 N N . GLU A 1 93 ? 3.007 -3.706 5.347 1.00 97.25 93 GLU A N 1
ATOM 679 C CA . GLU A 1 93 ? 4.402 -3.468 4.959 1.00 97.25 93 GLU A CA 1
ATOM 680 C C . GLU A 1 93 ? 5.210 -4.761 5.088 1.00 97.25 93 GLU A C 1
ATOM 682 O O . GLU A 1 93 ? 5.082 -5.498 6.067 1.00 97.25 93 GLU A O 1
ATOM 687 N N . ASP A 1 94 ? 6.072 -5.028 4.111 1.00 95.12 94 ASP A N 1
ATOM 688 C CA . ASP A 1 94 ? 6.936 -6.206 4.077 1.00 95.12 94 ASP A CA 1
ATOM 689 C C . ASP A 1 94 ? 8.341 -5.930 4.639 1.00 95.12 94 ASP A C 1
ATOM 691 O O . ASP A 1 94 ? 8.928 -6.800 5.289 1.00 95.12 94 ASP A O 1
ATOM 695 N N . ARG A 1 95 ? 8.880 -4.719 4.450 1.00 94.06 95 ARG A N 1
ATOM 696 C CA . ARG A 1 95 ? 10.208 -4.348 4.951 1.00 94.06 95 ARG A CA 1
ATOM 697 C C . ARG A 1 95 ? 10.158 -3.953 6.422 1.00 94.06 95 ARG A C 1
ATOM 699 O O . ARG A 1 95 ? 9.438 -3.042 6.831 1.00 94.06 95 ARG A O 1
ATOM 706 N N . GLN A 1 96 ? 11.052 -4.563 7.196 1.00 95.25 96 GLN A N 1
ATOM 707 C CA . GLN A 1 96 ? 11.192 -4.347 8.636 1.00 95.25 96 GLN A CA 1
ATOM 708 C C . GLN A 1 96 ? 11.284 -2.862 9.028 1.00 95.25 96 GLN A C 1
ATOM 710 O O . GLN A 1 96 ? 10.615 -2.423 9.956 1.00 95.25 96 GLN A O 1
ATOM 715 N N . GLU A 1 97 ? 12.054 -2.072 8.280 1.00 96.00 97 GLU A N 1
ATOM 716 C CA . GLU A 1 97 ? 12.237 -0.641 8.543 1.00 96.00 97 GLU A CA 1
ATOM 717 C C . GLU A 1 97 ? 10.916 0.150 8.473 1.00 96.00 97 GLU A C 1
ATOM 719 O O . GLU A 1 97 ? 10.654 1.016 9.310 1.00 96.00 97 GLU A O 1
ATOM 724 N N . GLY A 1 98 ? 10.052 -0.167 7.500 1.00 95.44 98 GLY A N 1
ATOM 725 C CA . GLY A 1 98 ? 8.735 0.458 7.377 1.00 95.44 98 GLY A CA 1
ATOM 726 C C . GLY A 1 98 ? 7.769 -0.014 8.467 1.00 95.44 98 GLY A C 1
ATOM 727 O O . GLY A 1 98 ? 7.025 0.797 9.015 1.00 95.44 98 GLY A O 1
ATOM 728 N N . VAL A 1 99 ? 7.831 -1.297 8.842 1.00 97.06 99 VAL A N 1
ATOM 729 C CA . VAL A 1 99 ? 7.034 -1.869 9.942 1.00 97.06 99 VAL A CA 1
ATOM 730 C C . VAL A 1 99 ? 7.363 -1.176 11.263 1.00 97.06 99 VAL A C 1
ATOM 732 O O . VAL A 1 99 ? 6.466 -0.768 12.000 1.00 97.06 99 VAL A O 1
ATOM 735 N N . GLU A 1 100 ? 8.649 -1.015 11.567 1.00 97.00 100 GLU A N 1
ATOM 736 C CA . GLU A 1 100 ? 9.111 -0.330 12.773 1.00 97.00 100 GLU A CA 1
ATOM 737 C C . GLU A 1 100 ? 8.730 1.150 12.772 1.00 97.00 100 GLU A C 1
ATOM 739 O O . GLU A 1 100 ? 8.343 1.678 13.814 1.00 97.00 100 GLU A O 1
ATOM 744 N N . ALA A 1 101 ? 8.803 1.825 11.621 1.00 96.38 101 ALA A N 1
ATOM 745 C CA . ALA A 1 101 ? 8.354 3.208 11.489 1.00 96.38 101 ALA A CA 1
ATOM 746 C C . ALA A 1 101 ? 6.851 3.355 11.770 1.00 96.38 101 ALA A C 1
ATOM 748 O O . ALA A 1 101 ? 6.473 4.148 12.627 1.00 96.38 101 ALA A O 1
ATOM 749 N N . ALA A 1 102 ? 6.004 2.543 11.137 1.00 95.12 102 ALA A N 1
ATOM 750 C CA . ALA A 1 102 ? 4.561 2.597 11.357 1.00 95.12 102 ALA A CA 1
ATOM 751 C C . ALA A 1 102 ? 4.175 2.261 12.810 1.00 95.12 102 ALA A C 1
ATOM 753 O O . ALA A 1 102 ? 3.313 2.922 13.390 1.00 95.12 102 ALA A O 1
ATOM 754 N N . ARG A 1 103 ? 4.856 1.294 13.444 1.00 95.44 103 ARG A N 1
ATOM 755 C CA . ARG A 1 103 ? 4.656 0.984 14.871 1.00 95.44 103 ARG A CA 1
ATOM 756 C C . ARG A 1 103 ? 5.060 2.143 15.783 1.00 95.44 103 ARG A C 1
ATOM 758 O O . ARG A 1 103 ? 4.349 2.419 16.745 1.00 95.44 103 ARG A O 1
ATOM 765 N N . ARG A 1 104 ? 6.175 2.828 15.493 1.00 96.19 104 ARG A N 1
ATOM 766 C CA . ARG A 1 104 ? 6.595 4.036 16.232 1.00 96.19 104 ARG A CA 1
ATOM 767 C C . ARG A 1 104 ? 5.572 5.163 16.116 1.00 96.19 104 ARG A C 1
ATOM 769 O O . ARG A 1 104 ? 5.355 5.871 17.093 1.00 96.19 104 ARG A O 1
ATOM 776 N N . ASP A 1 105 ? 4.914 5.266 14.967 1.00 92.56 105 ASP A N 1
ATOM 777 C CA . ASP A 1 105 ? 3.845 6.234 14.712 1.00 92.56 105 ASP A CA 1
ATOM 778 C C . ASP A 1 105 ? 2.498 5.828 15.355 1.00 92.56 105 ASP A C 1
ATOM 780 O O . ASP A 1 105 ? 1.504 6.541 15.227 1.00 92.56 105 ASP A O 1
ATOM 784 N N . GLY A 1 106 ? 2.445 4.693 16.067 1.00 91.75 106 GLY A N 1
ATOM 785 C CA . GLY A 1 106 ? 1.243 4.203 16.749 1.00 91.75 106 GLY A CA 1
ATOM 786 C C . GLY A 1 106 ? 0.196 3.593 15.814 1.00 91.75 106 GLY A C 1
ATOM 787 O O . GLY A 1 106 ? -0.971 3.487 16.192 1.00 91.75 106 GLY A O 1
ATOM 788 N N . ILE A 1 107 ? 0.592 3.205 14.599 1.00 94.31 107 ILE A N 1
ATOM 789 C CA . ILE A 1 107 ? -0.296 2.638 13.580 1.00 94.31 107 ILE A CA 1
ATOM 790 C C . ILE A 1 107 ? -0.364 1.116 13.735 1.00 94.31 107 ILE A C 1
ATOM 792 O O . ILE A 1 107 ? 0.630 0.457 14.043 1.00 94.31 107 ILE A O 1
ATOM 796 N N . GLU A 1 108 ? -1.540 0.538 13.487 1.00 94.50 108 GLU A N 1
ATOM 797 C CA . GLU A 1 108 ? -1.696 -0.911 13.375 1.00 94.50 108 GLU A CA 1
ATOM 798 C C . GLU A 1 108 ? -1.018 -1.413 12.087 1.00 94.50 108 GLU A C 1
ATOM 800 O O . GLU A 1 108 ? -1.281 -0.897 10.999 1.00 94.50 108 GLU A O 1
ATOM 805 N N . VAL A 1 109 ? -0.147 -2.424 12.197 1.00 95.94 109 VAL A N 1
ATOM 806 C CA . VAL A 1 109 ? 0.646 -2.933 11.066 1.00 95.94 109 VAL A CA 1
ATOM 807 C C . VAL A 1 109 ? 0.471 -4.435 10.898 1.00 95.94 109 VAL A C 1
ATOM 809 O O . VAL A 1 109 ? 0.777 -5.209 11.806 1.00 95.94 109 VAL A O 1
ATOM 812 N N . LEU A 1 110 ? 0.076 -4.841 9.695 1.00 96.44 110 LEU A N 1
ATOM 813 C CA . LEU A 1 110 ? 0.173 -6.203 9.198 1.00 96.44 110 LEU A CA 1
ATOM 814 C C . LEU A 1 110 ? 1.506 -6.367 8.458 1.00 96.44 110 LEU A C 1
ATOM 816 O O . LEU A 1 110 ? 1.722 -5.780 7.399 1.00 96.44 110 LEU A O 1
ATOM 820 N N . GLN A 1 111 ? 2.415 -7.162 9.017 1.00 96.69 111 GLN A N 1
ATOM 821 C CA . GLN A 1 111 ? 3.704 -7.423 8.383 1.00 96.69 111 GLN A CA 1
ATOM 822 C C . GLN A 1 111 ? 3.560 -8.501 7.304 1.00 96.69 111 GLN A C 1
ATOM 824 O O . GLN A 1 111 ? 3.160 -9.626 7.602 1.00 96.69 111 GLN A O 1
ATOM 829 N N . GLY A 1 112 ? 3.899 -8.171 6.059 1.00 95.12 112 GLY A N 1
ATOM 830 C CA . GLY A 1 112 ? 3.848 -9.108 4.940 1.00 95.12 112 GLY A CA 1
ATOM 831 C C . GLY A 1 112 ? 3.764 -8.424 3.579 1.00 95.12 112 GLY A C 1
ATOM 832 O O . GLY A 1 112 ? 3.484 -7.234 3.479 1.00 95.12 112 GLY A O 1
ATOM 833 N N . ASN A 1 113 ? 3.988 -9.198 2.518 1.00 95.31 113 ASN A N 1
ATOM 834 C CA . ASN A 1 113 ? 3.825 -8.716 1.150 1.00 95.31 113 ASN A CA 1
ATOM 835 C C . ASN A 1 113 ? 2.337 -8.730 0.761 1.00 95.31 113 ASN A C 1
ATOM 837 O O . ASN A 1 113 ? 1.700 -9.784 0.772 1.00 95.31 113 ASN A O 1
ATOM 841 N N . ALA A 1 114 ? 1.784 -7.571 0.407 1.00 95.94 114 ALA A N 1
ATOM 842 C CA . ALA A 1 114 ? 0.363 -7.427 0.099 1.00 95.94 114 ALA A CA 1
ATOM 843 C C . ALA A 1 114 ? -0.064 -8.063 -1.236 1.00 95.94 114 ALA A C 1
ATOM 845 O O . ALA A 1 114 ? -1.253 -8.308 -1.421 1.00 95.94 114 ALA A O 1
ATOM 846 N N . ALA A 1 115 ? 0.865 -8.364 -2.149 1.00 95.44 115 ALA A N 1
ATOM 847 C CA . ALA A 1 115 ? 0.559 -9.148 -3.345 1.00 95.44 115 ALA A CA 1
ATOM 848 C C . ALA A 1 115 ? 0.311 -10.630 -3.020 1.00 95.44 115 ALA A C 1
ATOM 850 O O . ALA A 1 115 ? -0.256 -11.348 -3.844 1.00 95.44 115 ALA A O 1
ATOM 851 N N . ALA A 1 116 ? 0.687 -11.106 -1.825 1.00 95.31 116 ALA A N 1
ATOM 852 C CA . ALA A 1 116 ? 0.323 -12.440 -1.371 1.00 95.31 116 ALA A CA 1
ATOM 853 C C . ALA A 1 116 ? -1.160 -12.476 -0.936 1.00 95.31 116 ALA A C 1
ATOM 855 O O . ALA A 1 116 ? -1.527 -11.811 0.041 1.00 95.31 116 ALA A O 1
ATOM 856 N N . PRO A 1 117 ? -2.012 -13.329 -1.545 1.00 93.62 117 PRO A N 1
ATOM 857 C CA . PRO A 1 117 ? -3.446 -13.349 -1.245 1.00 93.62 117 PRO A CA 1
ATOM 858 C C . PRO A 1 117 ? -3.788 -13.609 0.227 1.00 93.62 117 PRO A C 1
ATOM 860 O O . PRO A 1 117 ? -4.798 -13.128 0.732 1.00 93.62 117 PRO A O 1
ATOM 863 N N . ALA A 1 118 ? -2.958 -14.378 0.939 1.00 93.12 118 ALA A N 1
ATOM 864 C CA . ALA A 1 118 ? -3.159 -14.654 2.363 1.00 93.12 118 ALA A CA 1
ATOM 865 C C . ALA A 1 118 ? -3.001 -13.400 3.241 1.00 93.12 118 ALA A C 1
ATOM 867 O O . ALA A 1 118 ? -3.782 -13.199 4.173 1.00 93.12 118 ALA A O 1
ATOM 868 N N . VAL A 1 119 ? -2.026 -12.546 2.919 1.00 94.50 119 VAL A N 1
ATOM 869 C CA . VAL A 1 119 ? -1.798 -11.279 3.624 1.00 94.50 119 VAL A CA 1
ATOM 870 C C . VAL A 1 119 ? -2.961 -10.334 3.351 1.00 94.50 119 VAL A C 1
ATOM 872 O O . VAL A 1 119 ? -3.572 -9.824 4.286 1.00 94.50 119 VAL A O 1
ATOM 875 N N . LEU A 1 120 ? -3.340 -10.170 2.082 1.00 92.56 120 LEU A N 1
ATOM 876 C CA . LEU A 1 120 ? -4.394 -9.233 1.708 1.00 92.56 120 LEU A CA 1
ATOM 877 C C . LEU A 1 120 ? -5.770 -9.623 2.278 1.00 92.56 120 LEU A C 1
ATOM 879 O O . LEU A 1 120 ? -6.504 -8.760 2.757 1.00 92.56 120 LEU A O 1
ATOM 883 N N . ARG A 1 121 ? -6.097 -10.923 2.339 1.00 89.25 121 ARG A N 1
ATOM 884 C CA . ARG A 1 121 ? -7.314 -11.412 3.019 1.00 89.25 121 ARG A CA 1
ATOM 885 C C . ARG A 1 121 ? -7.345 -11.090 4.514 1.00 89.25 121 ARG A C 1
ATOM 887 O O . ARG A 1 121 ? -8.419 -10.917 5.078 1.00 89.25 121 ARG A O 1
ATOM 894 N N . SER A 1 122 ? -6.182 -10.985 5.150 1.00 88.88 122 SER A N 1
ATOM 895 C CA . SER A 1 122 ? -6.075 -10.653 6.576 1.00 88.88 122 SER A CA 1
ATOM 896 C C . SER A 1 122 ? -6.241 -9.147 6.842 1.00 88.88 122 SER A C 1
ATOM 898 O O . SER A 1 122 ? -6.398 -8.732 7.987 1.00 88.88 122 SER A O 1
ATOM 900 N N . ALA A 1 123 ? -6.253 -8.315 5.793 1.00 87.06 123 ALA A N 1
ATOM 901 C CA . ALA A 1 123 ? -6.245 -6.856 5.878 1.00 87.06 123 ALA A CA 1
ATOM 902 C C . ALA A 1 123 ? -7.630 -6.197 6.039 1.00 87.06 123 ALA A C 1
ATOM 904 O O . ALA A 1 123 ? -7.750 -4.979 5.909 1.00 87.06 123 ALA A O 1
ATOM 905 N N . ARG A 1 124 ? -8.681 -6.980 6.328 1.00 86.31 124 ARG A N 1
ATOM 906 C CA . ARG A 1 124 ? -10.058 -6.491 6.554 1.00 86.31 124 ARG A CA 1
ATOM 907 C C . ARG A 1 124 ? -10.592 -5.612 5.408 1.00 86.31 124 ARG A C 1
ATOM 909 O O . ARG A 1 124 ? -11.228 -4.586 5.660 1.00 86.31 124 ARG A O 1
ATOM 916 N N . LEU A 1 125 ? -10.369 -6.019 4.153 1.00 87.62 125 LEU A N 1
ATOM 917 C CA . LEU A 1 125 ? -10.858 -5.292 2.968 1.00 87.62 125 LEU A CA 1
ATOM 918 C C . LEU A 1 125 ? -12.373 -5.028 3.006 1.00 87.62 125 LEU A C 1
ATOM 920 O O . LEU A 1 125 ? -12.828 -3.981 2.549 1.00 87.62 125 LEU A O 1
ATOM 924 N N . ASP A 1 126 ? -13.149 -5.914 3.632 1.00 86.06 126 ASP A N 1
ATOM 925 C CA . ASP A 1 126 ? -14.599 -5.760 3.804 1.00 86.06 126 ASP A CA 1
ATOM 926 C C . ASP A 1 126 ? -14.989 -4.497 4.585 1.00 86.06 126 ASP A C 1
ATOM 928 O O . ASP A 1 126 ? -16.040 -3.910 4.352 1.00 86.06 126 ASP A O 1
ATOM 932 N N . SER A 1 127 ? -14.123 -4.043 5.495 1.00 85.38 127 SER A N 1
ATOM 933 C CA . SER A 1 127 ? -14.335 -2.840 6.313 1.00 85.38 127 SER A CA 1
ATOM 934 C C . SER A 1 127 ? -13.619 -1.600 5.768 1.00 85.38 127 SER A C 1
ATOM 936 O O . SER A 1 127 ? -13.763 -0.511 6.333 1.00 85.38 127 SER A O 1
ATOM 938 N N . ALA A 1 128 ? -12.838 -1.742 4.691 1.00 90.81 128 ALA A N 1
ATOM 939 C CA . ALA A 1 128 ? -12.034 -0.662 4.133 1.00 90.81 128 ALA A CA 1
ATOM 940 C C . ALA A 1 128 ? -12.888 0.331 3.328 1.00 90.81 128 ALA A C 1
ATOM 942 O O . ALA A 1 128 ? -13.605 -0.036 2.405 1.00 90.81 128 ALA A O 1
ATOM 943 N N . ALA A 1 129 ? -12.806 1.616 3.644 1.00 90.94 129 ALA A N 1
ATOM 944 C CA . ALA A 1 129 ? -13.339 2.681 2.801 1.00 90.94 129 ALA A CA 1
ATOM 945 C C . ALA A 1 129 ? -12.492 2.853 1.536 1.00 90.94 129 ALA A C 1
ATOM 947 O O . ALA A 1 129 ? -13.006 3.079 0.442 1.00 90.94 129 ALA A O 1
ATOM 948 N N . ARG A 1 130 ? -11.169 2.791 1.723 1.00 95.56 130 ARG A N 1
ATOM 949 C CA . ARG A 1 130 ? -10.164 3.122 0.716 1.00 95.56 130 ARG A CA 1
ATOM 950 C C . ARG A 1 130 ? -8.938 2.243 0.873 1.00 95.56 130 ARG A C 1
ATOM 952 O O . ARG A 1 130 ? -8.553 1.918 1.998 1.00 95.56 130 ARG A O 1
ATOM 959 N N . VAL A 1 131 ? -8.294 1.944 -0.248 1.00 97.69 131 VAL A N 1
ATOM 960 C CA . VAL A 1 131 ? -6.973 1.316 -0.297 1.00 97.69 131 VAL A CA 1
ATOM 961 C C . VAL A 1 131 ? -5.998 2.253 -0.989 1.00 97.69 131 VAL A C 1
ATOM 963 O O . VAL A 1 131 ? -6.260 2.727 -2.091 1.00 97.69 131 VAL A O 1
ATOM 966 N N . TYR A 1 132 ? -4.863 2.495 -0.347 1.00 98.25 132 TYR A N 1
ATOM 967 C CA . TYR A 1 132 ? -3.748 3.261 -0.881 1.00 98.25 132 TYR A CA 1
ATOM 968 C C . TYR A 1 132 ? -2.620 2.297 -1.246 1.00 98.25 132 TYR A C 1
ATOM 970 O O . TYR A 1 132 ? -1.955 1.756 -0.367 1.00 98.25 132 TYR A O 1
ATOM 978 N N . VAL A 1 133 ? -2.385 2.085 -2.537 1.00 98.19 133 VAL A N 1
ATOM 979 C CA . VAL A 1 133 ? -1.311 1.228 -3.052 1.00 98.19 133 VAL A CA 1
ATOM 980 C C . VAL A 1 133 ? -0.106 2.106 -3.370 1.00 98.19 133 VAL A C 1
ATOM 982 O O . VAL A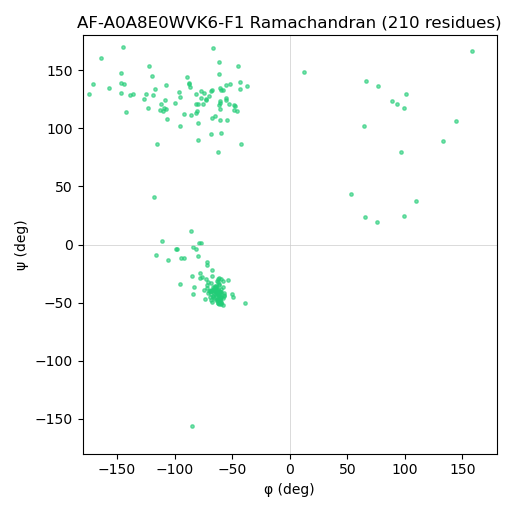 1 133 ? -0.089 2.813 -4.377 1.00 98.19 133 VAL A O 1
ATOM 985 N N . THR A 1 134 ? 0.896 2.112 -2.489 1.00 97.44 134 THR A N 1
ATOM 986 C CA . THR A 1 134 ? 2.062 3.012 -2.604 1.00 97.44 134 THR A CA 1
ATOM 987 C C . THR A 1 134 ? 3.371 2.303 -2.947 1.00 97.44 134 THR A C 1
ATOM 989 O O . THR A 1 134 ? 4.417 2.962 -3.062 1.00 97.44 134 THR A O 1
ATOM 992 N N . VAL A 1 135 ? 3.305 0.983 -3.156 1.00 95.25 135 VAL A N 1
ATOM 993 C CA . VAL A 1 135 ? 4.441 0.168 -3.595 1.00 95.25 135 VAL A CA 1
ATOM 994 C C . VAL A 1 135 ? 4.937 0.652 -4.967 1.00 95.25 135 VAL A C 1
ATOM 996 O O . VAL A 1 135 ? 4.131 0.986 -5.837 1.00 95.25 135 VAL A O 1
ATOM 999 N N . PRO A 1 136 ? 6.259 0.801 -5.158 1.00 89.38 136 PRO A N 1
ATOM 1000 C CA . PRO A 1 136 ? 6.812 1.352 -6.394 1.00 89.38 136 PRO A CA 1
ATOM 1001 C C . PRO A 1 136 ? 6.831 0.344 -7.549 1.00 89.38 136 PRO A C 1
ATOM 1003 O O . PRO A 1 136 ? 6.856 0.769 -8.707 1.00 89.38 136 PRO A O 1
ATOM 1006 N N . ASP A 1 137 ? 6.855 -0.952 -7.237 1.00 93.94 137 ASP A N 1
ATOM 1007 C CA . ASP A 1 137 ? 6.884 -2.028 -8.218 1.00 93.94 137 ASP A CA 1
ATOM 1008 C C . ASP A 1 137 ? 5.519 -2.165 -8.909 1.00 93.94 137 ASP A C 1
ATOM 1010 O O . ASP A 1 137 ? 4.486 -2.299 -8.255 1.00 93.94 137 ASP A O 1
ATOM 1014 N N . ALA A 1 138 ? 5.507 -2.084 -10.242 1.00 93.50 138 ALA A N 1
ATOM 1015 C CA . ALA A 1 138 ? 4.263 -2.070 -11.011 1.00 93.50 138 ALA A CA 1
ATOM 1016 C C . ALA A 1 138 ? 3.573 -3.439 -11.053 1.00 93.50 138 ALA A C 1
ATOM 1018 O O . ALA A 1 138 ? 2.348 -3.487 -11.155 1.00 93.50 138 ALA A O 1
ATOM 1019 N N . PHE A 1 139 ? 4.336 -4.532 -10.973 1.00 95.06 139 PHE A N 1
ATOM 1020 C CA . PHE A 1 139 ? 3.778 -5.879 -10.982 1.00 95.06 139 PHE A CA 1
ATOM 1021 C C . PHE A 1 139 ? 3.111 -6.181 -9.640 1.00 95.06 139 PHE A C 1
ATOM 1023 O O . PHE A 1 139 ? 1.956 -6.599 -9.601 1.00 95.06 139 PHE A O 1
ATOM 1030 N N . GLU A 1 140 ? 3.798 -5.880 -8.539 1.00 96.25 140 GLU A N 1
ATOM 1031 C CA . GLU A 1 140 ? 3.263 -5.992 -7.187 1.00 96.25 140 GLU A CA 1
ATOM 1032 C C . GLU A 1 140 ? 2.024 -5.108 -7.005 1.00 96.25 140 GLU A C 1
ATOM 1034 O O . GLU A 1 140 ? 0.977 -5.593 -6.574 1.00 96.25 140 GLU A O 1
ATOM 1039 N N . ALA A 1 141 ? 2.104 -3.831 -7.405 1.00 97.56 141 ALA A N 1
ATOM 1040 C CA . ALA A 1 141 ? 0.964 -2.918 -7.369 1.00 97.56 141 ALA A CA 1
ATOM 1041 C C . ALA A 1 141 ? -0.223 -3.461 -8.177 1.00 97.56 141 ALA A C 1
ATOM 1043 O O . ALA A 1 141 ? -1.354 -3.404 -7.700 1.00 97.56 141 ALA A O 1
ATOM 1044 N N . GLY A 1 142 ? 0.029 -4.009 -9.370 1.00 97.88 142 GLY A N 1
ATOM 1045 C CA . GLY A 1 142 ? -1.003 -4.612 -10.210 1.00 97.88 142 GLY A CA 1
ATOM 1046 C C . GLY A 1 142 ? -1.705 -5.772 -9.513 1.00 97.88 142 GLY A C 1
ATOM 1047 O O . GLY A 1 142 ? -2.926 -5.752 -9.377 1.00 97.88 142 GLY A O 1
ATOM 1048 N N . GLN A 1 143 ? -0.936 -6.722 -8.976 1.00 97.81 143 GLN A N 1
ATOM 1049 C CA . GLN A 1 143 ? -1.475 -7.864 -8.232 1.00 97.81 143 GLN A CA 1
ATOM 1050 C C . GLN A 1 143 ? -2.334 -7.429 -7.039 1.00 97.81 143 GLN A C 1
ATOM 1052 O O . GLN A 1 143 ? -3.409 -7.980 -6.811 1.00 97.81 143 GLN A O 1
ATOM 1057 N N . ILE A 1 144 ? -1.892 -6.414 -6.296 1.00 98.00 144 ILE A N 1
ATOM 1058 C CA . ILE A 1 144 ? -2.648 -5.857 -5.170 1.00 98.00 144 ILE A CA 1
ATOM 1059 C C . ILE A 1 144 ? -3.967 -5.235 -5.641 1.00 98.00 144 ILE A C 1
ATOM 1061 O O . ILE A 1 144 ? -5.011 -5.498 -5.044 1.00 98.00 144 ILE A O 1
ATOM 1065 N N . VAL A 1 145 ? -3.932 -4.404 -6.689 1.00 98.31 145 VAL A N 1
ATOM 1066 C CA . VAL A 1 145 ? -5.119 -3.720 -7.228 1.00 98.31 145 VAL A CA 1
ATOM 1067 C C . VAL A 1 145 ? -6.139 -4.731 -7.742 1.00 98.31 145 VAL A C 1
ATOM 1069 O O . VAL A 1 145 ? -7.311 -4.644 -7.380 1.00 98.31 145 VAL A O 1
ATOM 1072 N N . GLU A 1 146 ? -5.688 -5.705 -8.531 1.00 97.94 146 GLU A N 1
ATOM 1073 C CA . GLU A 1 146 ? -6.527 -6.771 -9.077 1.00 97.94 146 GLU A CA 1
ATOM 1074 C C . GLU A 1 146 ? -7.211 -7.553 -7.950 1.00 97.94 146 GLU A C 1
ATOM 1076 O O . GLU A 1 146 ? -8.437 -7.661 -7.917 1.00 97.94 146 GLU A O 1
ATOM 1081 N N . GLN A 1 147 ? -6.443 -8.027 -6.964 1.00 97.00 147 GLN A N 1
ATOM 1082 C CA . GLN A 1 147 ? -6.997 -8.780 -5.839 1.00 97.00 147 GLN A CA 1
ATOM 1083 C C . GLN A 1 147 ? -7.953 -7.938 -4.982 1.00 97.00 147 GLN A C 1
ATOM 1085 O O . GLN A 1 147 ? -9.003 -8.435 -4.572 1.00 97.00 147 GLN A O 1
ATOM 1090 N N . ALA A 1 148 ? -7.630 -6.666 -4.728 1.00 96.31 148 ALA A N 1
ATOM 1091 C CA . ALA A 1 148 ? -8.488 -5.766 -3.961 1.00 96.31 148 ALA A CA 1
ATOM 1092 C C . ALA A 1 148 ? -9.817 -5.493 -4.684 1.00 96.31 148 ALA A C 1
ATOM 1094 O O . ALA A 1 148 ? -10.875 -5.546 -4.053 1.00 96.31 148 ALA A O 1
ATOM 1095 N N . ARG A 1 149 ? -9.781 -5.269 -6.005 1.00 96.81 149 ARG A N 1
ATOM 1096 C CA . ARG A 1 149 ? -10.982 -5.073 -6.827 1.00 96.81 149 ARG A CA 1
ATOM 1097 C C . ARG A 1 149 ? -11.826 -6.343 -6.920 1.00 96.81 149 ARG A C 1
ATOM 1099 O O . ARG A 1 149 ? -13.050 -6.257 -6.851 1.00 96.81 149 ARG A O 1
ATOM 1106 N N . HIS A 1 150 ? -11.194 -7.512 -7.038 1.00 95.00 150 HIS A N 1
ATOM 1107 C CA . HIS A 1 150 ? -11.888 -8.801 -7.002 1.00 95.00 150 HIS A CA 1
ATOM 1108 C C . HIS A 1 150 ? -12.552 -9.074 -5.651 1.00 95.00 150 HIS A C 1
ATOM 1110 O O . HIS A 1 150 ? -13.649 -9.626 -5.617 1.00 95.00 150 HIS A O 1
ATOM 1116 N N . ALA A 1 151 ? -11.908 -8.687 -4.547 1.00 92.12 151 ALA A N 1
ATOM 1117 C CA . ALA A 1 151 ? -12.473 -8.834 -3.211 1.00 92.12 151 ALA A CA 1
ATOM 1118 C C . ALA A 1 151 ? -13.671 -7.898 -2.994 1.00 92.12 151 ALA A C 1
ATOM 1120 O O . ALA A 1 151 ? -14.689 -8.328 -2.455 1.00 92.12 151 ALA A O 1
ATOM 1121 N N . ARG A 1 152 ? -13.577 -6.637 -3.441 1.00 92.62 152 ARG A N 1
ATOM 1122 C CA . ARG A 1 152 ? -14.679 -5.669 -3.374 1.00 92.62 152 ARG A CA 1
ATOM 1123 C C . ARG A 1 152 ? -14.745 -4.764 -4.597 1.00 92.62 152 ARG A C 1
ATOM 1125 O O . ARG A 1 152 ? -13.911 -3.884 -4.804 1.00 92.62 152 ARG A O 1
ATOM 1132 N N . ALA A 1 153 ? -15.831 -4.921 -5.350 1.00 92.50 153 ALA A N 1
ATOM 1133 C CA . ALA A 1 153 ? -16.089 -4.161 -6.568 1.00 92.50 153 ALA A CA 1
ATOM 1134 C C . ALA A 1 153 ? -16.359 -2.665 -6.324 1.00 92.50 153 ALA A C 1
ATOM 1136 O O . ALA A 1 15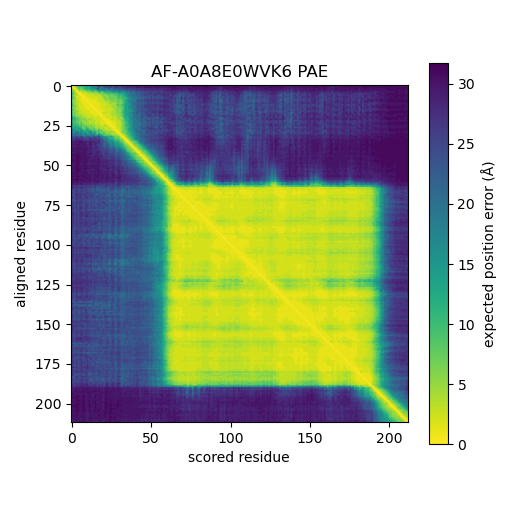3 ? -16.165 -1.877 -7.242 1.00 92.50 153 ALA A O 1
ATOM 1137 N N . ASP A 1 154 ? -16.767 -2.260 -5.119 1.00 91.69 154 ASP A N 1
ATOM 1138 C CA . ASP A 1 154 ? -17.092 -0.876 -4.736 1.00 91.69 154 ASP A CA 1
ATOM 1139 C C . ASP A 1 154 ? -15.942 -0.140 -4.022 1.00 91.69 154 ASP A C 1
ATOM 1141 O O . ASP A 1 154 ? -16.059 1.041 -3.697 1.00 91.69 154 ASP A O 1
ATOM 1145 N N . LEU A 1 155 ? -14.832 -0.832 -3.751 1.00 93.88 155 LEU A N 1
ATOM 1146 C CA . LEU A 1 155 ? -13.718 -0.299 -2.977 1.00 93.88 155 LEU A CA 1
ATOM 1147 C C . LEU A 1 155 ? -13.009 0.826 -3.732 1.00 93.88 155 LEU A C 1
ATOM 1149 O O . LEU A 1 155 ? -12.683 0.666 -4.905 1.00 93.88 155 LEU A O 1
ATOM 1153 N N . GLN A 1 156 ? -12.729 1.943 -3.059 1.00 96.44 156 GLN A N 1
ATOM 1154 C CA . GLN A 1 156 ? -11.967 3.028 -3.668 1.00 96.44 156 GLN A CA 1
ATOM 1155 C C . GLN A 1 156 ? -10.467 2.708 -3.617 1.00 96.44 156 GLN A C 1
ATOM 1157 O O . GLN A 1 156 ? -9.874 2.646 -2.537 1.00 96.44 156 GLN A O 1
ATOM 1162 N N . ILE A 1 157 ? -9.841 2.531 -4.777 1.00 98.19 157 ILE A N 1
ATOM 1163 C CA . ILE A 1 157 ? -8.437 2.140 -4.918 1.00 98.19 157 ILE A CA 1
ATOM 1164 C C . ILE A 1 157 ? -7.632 3.318 -5.473 1.00 98.19 157 ILE A C 1
ATOM 1166 O O . ILE A 1 157 ? -7.824 3.759 -6.607 1.00 98.19 157 ILE A O 1
ATOM 1170 N N . LEU A 1 158 ? -6.709 3.824 -4.659 1.00 98.31 158 LEU A N 1
ATOM 1171 C CA . LEU A 1 158 ? -5.801 4.913 -4.989 1.00 98.31 158 LEU A CA 1
ATOM 1172 C C . LEU A 1 158 ? -4.399 4.331 -5.145 1.00 98.31 158 LEU A C 1
ATOM 1174 O O . LEU A 1 158 ? -3.838 3.819 -4.179 1.00 98.31 158 LEU A O 1
ATOM 1178 N N . ALA A 1 159 ? -3.814 4.420 -6.335 1.00 98.06 159 ALA A N 1
ATOM 1179 C CA . ALA A 1 159 ? -2.525 3.803 -6.619 1.00 98.06 159 ALA A CA 1
ATOM 1180 C C . ALA A 1 159 ? -1.463 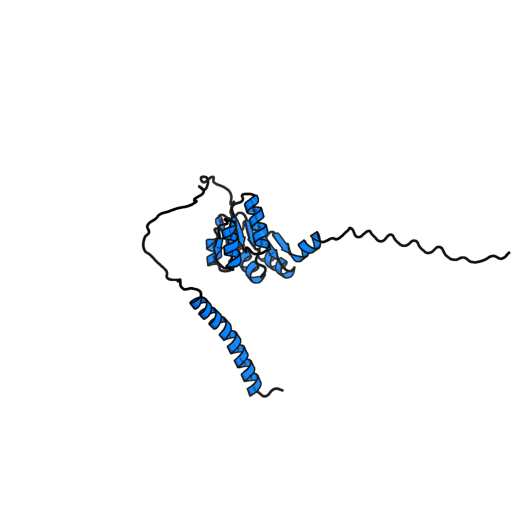4.823 -7.034 1.00 98.06 159 ALA A C 1
ATOM 1182 O O . ALA A 1 159 ? -1.720 5.811 -7.726 1.00 98.06 159 ALA A O 1
ATOM 1183 N N . ARG A 1 160 ? -0.226 4.566 -6.624 1.00 96.62 160 ARG A N 1
ATOM 1184 C CA . ARG A 1 160 ? 0.951 5.257 -7.139 1.00 96.62 160 ARG A CA 1
ATOM 1185 C C . ARG A 1 160 ? 1.451 4.538 -8.389 1.00 96.62 160 ARG A C 1
ATOM 1187 O O . ARG A 1 160 ? 1.584 3.322 -8.392 1.00 96.62 160 ARG A O 1
ATOM 1194 N N . ALA A 1 161 ? 1.834 5.307 -9.401 1.00 96.12 161 ALA A N 1
ATOM 1195 C CA . ALA A 1 161 ? 2.569 4.816 -10.560 1.00 96.12 161 ALA A CA 1
ATOM 1196 C C . ALA A 1 161 ? 3.900 5.567 -10.723 1.00 96.12 161 ALA A C 1
ATOM 1198 O O . ALA A 1 161 ? 4.056 6.714 -10.286 1.00 96.12 161 ALA A O 1
ATOM 1199 N N . HIS A 1 162 ? 4.878 4.913 -11.352 1.00 92.44 162 HIS A N 1
ATOM 1200 C CA . HIS A 1 162 ? 6.172 5.515 -11.691 1.00 92.44 162 HIS A CA 1
ATOM 1201 C C . HIS A 1 162 ? 6.316 5.836 -13.188 1.00 92.44 162 HIS A C 1
ATOM 1203 O O . HIS A 1 162 ? 7.213 6.591 -13.549 1.00 92.44 162 HIS A O 1
ATOM 1209 N N . SER A 1 163 ? 5.428 5.316 -14.039 1.00 94.19 163 SER A N 1
ATOM 1210 C CA . SER A 1 163 ? 5.372 5.614 -15.472 1.00 94.19 163 SER A CA 1
ATOM 1211 C C . SER A 1 163 ? 3.928 5.640 -15.982 1.00 94.19 163 SER A C 1
ATOM 1213 O O . SER A 1 163 ? 2.997 5.246 -15.272 1.00 94.19 163 SER A O 1
ATOM 1215 N N . GLU A 1 164 ? 3.735 6.102 -17.217 1.00 94.81 164 GLU A N 1
ATOM 1216 C CA . GLU A 1 164 ? 2.427 6.100 -17.881 1.00 94.81 164 GLU A CA 1
ATOM 1217 C C . GLU A 1 164 ? 1.971 4.684 -18.257 1.00 94.81 164 GLU A C 1
ATOM 1219 O O . GLU A 1 164 ? 0.782 4.377 -18.216 1.00 94.81 164 GLU A O 1
ATOM 1224 N N . GLU A 1 165 ? 2.903 3.789 -18.588 1.00 95.81 165 GLU A N 1
ATOM 1225 C CA . GLU A 1 165 ? 2.629 2.367 -18.817 1.00 95.81 165 GLU A CA 1
ATOM 1226 C C . GLU A 1 165 ? 2.096 1.710 -17.546 1.00 95.81 165 GLU A C 1
ATOM 1228 O O . GLU A 1 165 ? 1.046 1.070 -17.586 1.00 95.81 165 GLU A O 1
ATOM 1233 N N . ALA A 1 166 ? 2.771 1.928 -16.412 1.00 96.19 166 ALA A N 1
ATOM 1234 C CA . ALA A 1 166 ? 2.319 1.426 -15.120 1.00 96.19 166 ALA A CA 1
ATOM 1235 C C . ALA A 1 166 ? 0.943 2.002 -14.755 1.00 96.19 166 ALA A C 1
ATOM 1237 O O . ALA A 1 166 ? 0.071 1.268 -14.300 1.00 96.19 166 ALA A O 1
ATOM 1238 N N . ALA A 1 167 ? 0.708 3.292 -15.011 1.00 97.19 167 ALA A N 1
ATOM 1239 C CA . ALA A 1 167 ? -0.594 3.904 -14.768 1.00 97.19 167 ALA A CA 1
ATOM 1240 C C . ALA A 1 167 ? -1.706 3.265 -15.616 1.00 97.19 167 ALA A C 1
ATOM 1242 O O . ALA A 1 167 ? -2.742 2.886 -15.076 1.00 97.19 167 ALA A O 1
ATOM 1243 N N . ARG A 1 168 ? -1.482 3.071 -16.921 1.00 97.69 168 ARG A N 1
ATOM 1244 C CA . ARG A 1 168 ? -2.448 2.387 -17.800 1.00 97.69 168 ARG A CA 1
ATOM 1245 C C . ARG A 1 168 ? -2.727 0.958 -17.341 1.00 97.69 168 ARG A C 1
ATOM 1247 O O . ARG A 1 168 ? -3.879 0.535 -17.349 1.00 97.69 168 ARG A O 1
ATOM 1254 N N . HIS A 1 169 ? -1.693 0.235 -16.914 1.00 97.69 169 HIS A N 1
ATOM 1255 C CA . HIS A 1 169 ? -1.837 -1.117 -16.383 1.00 97.69 169 HIS A CA 1
ATOM 1256 C C . HIS A 1 169 ? -2.710 -1.148 -15.119 1.00 97.69 169 HIS A C 1
ATOM 1258 O O . HIS A 1 169 ? -3.691 -1.884 -15.074 1.00 97.69 169 HIS A O 1
ATOM 1264 N N . LEU A 1 170 ? -2.418 -0.300 -14.129 1.00 98.06 170 LEU A N 1
ATOM 1265 C CA . LEU A 1 170 ? -3.189 -0.228 -12.882 1.00 98.06 170 LEU A CA 1
ATOM 1266 C C . LEU A 1 170 ? -4.638 0.218 -13.116 1.00 98.06 170 LEU A C 1
ATOM 1268 O O . LEU A 1 170 ? -5.551 -0.277 -12.456 1.00 98.06 170 LEU A O 1
ATOM 1272 N N . GLN A 1 171 ? -4.866 1.115 -14.077 1.00 98.00 171 GLN A N 1
ATOM 1273 C CA . GLN A 1 171 ? -6.211 1.543 -14.455 1.00 98.00 171 GLN A CA 1
ATOM 1274 C C . GLN A 1 171 ? -7.022 0.386 -15.045 1.00 98.00 171 GLN A C 1
ATOM 1276 O O . GLN A 1 171 ? -8.178 0.200 -14.674 1.00 98.00 171 GLN A O 1
ATOM 1281 N N . ALA A 1 172 ? -6.414 -0.415 -15.925 1.00 97.94 172 ALA A N 1
ATOM 1282 C CA . ALA A 1 172 ? -7.066 -1.578 -16.526 1.00 97.94 172 ALA A CA 1
ATOM 1283 C C . ALA A 1 172 ? -7.458 -2.642 -15.485 1.00 97.94 172 ALA A C 1
ATOM 1285 O O . ALA A 1 172 ? -8.459 -3.329 -15.665 1.00 97.94 172 ALA A O 1
ATOM 1286 N N . LEU A 1 173 ? -6.706 -2.743 -14.385 1.00 97.88 173 LEU A N 1
ATOM 1287 C CA . LEU A 1 173 ? -6.998 -3.639 -13.260 1.00 97.88 173 LEU A CA 1
ATOM 1288 C C . LEU A 1 173 ? -8.037 -3.076 -12.274 1.00 97.88 173 LEU A C 1
ATOM 1290 O O . LEU A 1 173 ? -8.443 -3.765 -11.341 1.00 97.88 173 LEU A O 1
ATOM 1294 N N . GLY A 1 174 ? -8.492 -1.837 -12.479 1.00 97.00 174 GLY A N 1
ATOM 1295 C CA . GLY A 1 174 ? -9.571 -1.233 -11.703 1.00 97.00 174 GLY A CA 1
ATOM 1296 C C . GLY A 1 174 ? -9.121 -0.298 -10.582 1.00 97.00 174 GLY A C 1
ATOM 1297 O O . GLY A 1 174 ? -9.881 -0.116 -9.632 1.00 97.00 174 GLY A O 1
ATOM 1298 N N . ALA A 1 175 ? -7.929 0.304 -10.657 1.00 97.88 175 ALA A N 1
ATOM 1299 C CA . ALA A 1 175 ? -7.596 1.447 -9.804 1.00 97.88 175 ALA A CA 1
ATOM 1300 C C . ALA A 1 175 ? -8.426 2.686 -10.201 1.00 97.88 175 ALA A C 1
ATOM 1302 O O . ALA A 1 175 ? -8.486 3.045 -11.377 1.00 97.88 175 ALA A O 1
ATOM 1303 N N . ASP A 1 176 ? -9.031 3.362 -9.221 1.00 97.94 176 ASP A N 1
ATOM 1304 C CA . ASP A 1 176 ? -9.934 4.501 -9.454 1.00 97.94 176 ASP A CA 1
ATOM 1305 C C . ASP A 1 176 ? -9.180 5.819 -9.636 1.00 97.94 176 ASP A C 1
ATOM 1307 O O . ASP A 1 176 ? -9.575 6.684 -10.418 1.00 97.94 176 ASP A O 1
ATOM 1311 N N . MET A 1 177 ? -8.089 5.992 -8.890 1.00 97.38 177 MET A N 1
ATOM 1312 C CA . MET A 1 177 ? -7.262 7.189 -8.957 1.00 97.38 177 MET A CA 1
ATOM 1313 C C . MET A 1 177 ? -5.794 6.804 -8.961 1.00 97.38 177 MET A C 1
ATOM 1315 O O . MET A 1 177 ? -5.330 6.066 -8.094 1.00 97.38 177 MET A O 1
ATOM 1319 N N . ILE A 1 178 ? -5.050 7.344 -9.922 1.00 97.62 178 ILE A N 1
ATOM 1320 C CA . ILE A 1 178 ? -3.642 7.012 -10.111 1.00 97.62 178 ILE A CA 1
ATOM 1321 C C . ILE A 1 178 ? -2.820 8.290 -10.096 1.00 97.62 178 ILE A C 1
ATOM 1323 O O . ILE A 1 178 ? -3.124 9.246 -10.807 1.00 97.62 178 ILE A O 1
ATOM 1327 N N . VAL A 1 179 ? -1.764 8.298 -9.288 1.00 96.12 179 VAL A N 1
ATOM 1328 C CA . VAL A 1 179 ? -0.826 9.419 -9.200 1.00 96.12 179 VAL A CA 1
ATOM 1329 C C . VAL A 1 179 ? 0.529 8.983 -9.738 1.00 96.12 179 VAL A C 1
ATOM 1331 O O . VAL A 1 179 ? 1.191 8.120 -9.157 1.00 96.12 179 VAL A O 1
ATOM 1334 N N . ILE A 1 180 ? 0.963 9.609 -10.834 1.00 95.44 180 ILE A N 1
ATOM 1335 C CA . ILE A 1 180 ? 2.301 9.404 -11.396 1.00 95.44 180 ILE A CA 1
ATOM 1336 C C . ILE A 1 180 ? 3.270 10.352 -10.692 1.00 95.44 180 ILE A C 1
ATOM 1338 O O . ILE A 1 180 ? 3.214 11.568 -10.876 1.00 95.44 180 ILE A O 1
ATOM 1342 N N . GLY A 1 181 ? 4.180 9.794 -9.889 1.00 88.50 181 GLY A N 1
ATOM 1343 C CA . GLY A 1 181 ? 5.037 10.590 -9.002 1.00 88.50 181 GLY A CA 1
ATOM 1344 C C . GLY A 1 181 ? 5.865 11.654 -9.731 1.00 88.50 181 GLY A C 1
ATOM 1345 O O . GLY A 1 181 ? 5.904 12.803 -9.300 1.00 88.50 181 GLY A O 1
ATOM 1346 N N . GLN A 1 182 ? 6.480 11.299 -10.861 1.00 89.38 182 GLN A N 1
ATOM 1347 C CA . GLN A 1 182 ? 7.310 12.230 -11.633 1.00 89.38 182 GLN A CA 1
ATOM 1348 C C . GLN A 1 182 ? 6.497 13.387 -12.231 1.00 89.38 182 GLN A C 1
ATOM 1350 O O . GLN A 1 182 ? 6.968 14.522 -12.243 1.00 89.38 182 GLN A O 1
ATOM 1355 N N . GLN A 1 183 ? 5.267 13.126 -12.683 1.00 91.31 183 GLN A N 1
ATOM 1356 C CA . GLN A 1 183 ? 4.397 14.173 -13.218 1.00 91.31 183 GLN A CA 1
ATOM 1357 C C . GLN A 1 183 ? 3.928 15.126 -12.115 1.00 91.31 183 GLN A C 1
ATOM 1359 O O . GLN A 1 183 ? 3.907 16.334 -12.331 1.00 91.31 183 GLN A O 1
ATOM 1364 N N . GLU A 1 184 ? 3.598 14.615 -10.927 1.00 91.00 184 GLU A N 1
ATOM 1365 C CA . GLU A 1 184 ? 3.196 15.464 -9.798 1.00 91.00 184 GLU A CA 1
ATOM 1366 C C . GLU A 1 184 ? 4.357 16.339 -9.304 1.00 91.00 184 GLU A C 1
ATOM 1368 O O . GLU A 1 184 ? 4.163 17.511 -8.986 1.00 91.00 184 GLU A O 1
ATOM 1373 N N . ILE A 1 185 ? 5.583 15.808 -9.317 1.00 89.44 185 ILE A N 1
ATOM 1374 C CA . ILE A 1 185 ? 6.790 16.595 -9.045 1.00 89.44 185 ILE A CA 1
ATOM 1375 C C . ILE A 1 185 ? 6.955 17.701 -10.098 1.00 89.44 185 ILE A C 1
ATOM 1377 O O . ILE A 1 185 ? 7.085 18.868 -9.735 1.00 89.44 185 ILE A O 1
ATOM 1381 N N . ALA A 1 186 ? 6.880 17.363 -11.391 1.00 89.69 186 ALA A N 1
ATOM 1382 C CA . ALA A 1 186 ? 7.012 18.332 -12.481 1.00 89.69 186 ALA A CA 1
ATOM 1383 C C . ALA A 1 186 ? 5.941 19.437 -12.425 1.00 89.69 186 ALA A C 1
ATOM 1385 O O . ALA A 1 186 ? 6.250 20.607 -12.642 1.00 89.69 186 ALA A O 1
ATOM 1386 N N . ARG A 1 187 ? 4.697 19.092 -12.061 1.00 87.69 187 ARG A N 1
ATOM 1387 C CA . ARG A 1 187 ? 3.594 20.053 -11.875 1.00 87.69 187 ARG A CA 1
ATOM 1388 C C . ARG A 1 187 ? 3.862 21.062 -10.758 1.00 87.69 187 ARG A C 1
ATOM 1390 O O . ARG A 1 187 ? 3.402 22.195 -10.852 1.00 87.69 187 ARG A O 1
ATOM 1397 N N . ARG A 1 188 ? 4.582 20.662 -9.705 1.00 87.31 188 ARG A N 1
ATOM 1398 C CA . ARG A 1 188 ? 4.886 21.512 -8.538 1.00 87.31 188 ARG A CA 1
ATOM 1399 C C . ARG A 1 188 ? 6.196 22.278 -8.642 1.00 87.31 188 ARG A C 1
ATOM 1401 O O . ARG A 1 188 ? 6.426 23.174 -7.838 1.00 87.31 188 ARG A O 1
ATOM 1408 N N . MET A 1 189 ? 7.036 21.944 -9.614 1.00 86.50 189 MET A N 1
ATOM 1409 C CA . MET A 1 189 ? 8.378 22.495 -9.750 1.00 86.50 189 MET A CA 1
ATOM 1410 C C . MET A 1 189 ? 8.540 23.847 -10.464 1.00 86.50 189 MET A C 1
ATOM 1412 O O . MET A 1 189 ? 9.701 24.247 -10.518 1.00 86.50 189 MET A O 1
ATOM 1416 N N . PRO A 1 190 ? 7.540 24.574 -11.023 1.00 80.19 190 PRO A N 1
ATOM 1417 C CA . PRO A 1 190 ? 7.877 25.778 -11.778 1.00 80.19 190 PRO A CA 1
ATOM 1418 C C . PRO A 1 190 ? 8.597 26.802 -10.888 1.00 80.19 190 PRO A C 1
ATOM 1420 O O . PRO A 1 190 ? 8.013 27.428 -10.003 1.00 80.19 190 PRO A O 1
ATOM 1423 N N . ALA A 1 191 ? 9.899 26.923 -11.143 1.00 66.81 191 ALA A N 1
ATOM 1424 C CA . ALA A 1 191 ? 10.781 27.940 -10.621 1.00 66.81 191 ALA A CA 1
ATOM 1425 C C . ALA A 1 191 ? 10.540 29.188 -11.466 1.00 66.81 191 ALA A C 1
ATOM 1427 O O . ALA A 1 191 ? 10.974 29.243 -12.611 1.00 66.81 191 ALA A O 1
ATOM 1428 N N . GLU A 1 192 ? 9.820 30.147 -10.886 1.00 62.06 192 GLU A N 1
ATOM 1429 C CA . GLU A 1 192 ? 9.538 31.467 -11.460 1.00 62.06 192 GLU A CA 1
ATOM 1430 C C . GLU A 1 192 ? 8.636 31.449 -12.724 1.00 62.06 192 GLU A C 1
ATOM 1432 O O . GLU A 1 192 ? 8.727 30.561 -13.573 1.00 62.06 192 GLU A O 1
ATOM 1437 N N . PRO A 1 193 ? 7.695 32.403 -12.884 1.00 57.56 193 PRO A N 1
ATOM 1438 C CA . PRO A 1 193 ? 6.927 32.503 -14.118 1.00 57.56 193 PRO A CA 1
ATOM 1439 C C . PRO A 1 193 ? 7.878 32.762 -15.287 1.00 57.56 193 PRO A C 1
ATOM 1441 O O . PRO A 1 193 ? 8.569 33.781 -15.317 1.00 57.56 193 PRO A O 1
ATOM 1444 N N . VAL A 1 194 ? 7.868 31.874 -16.286 1.00 63.06 194 VAL A N 1
ATOM 1445 C CA . VAL A 1 194 ? 8.432 32.165 -17.607 1.00 63.06 194 VAL A CA 1
ATOM 1446 C C . VAL A 1 194 ? 7.669 33.374 -18.141 1.00 63.06 194 VAL A C 1
ATOM 1448 O O . VAL A 1 194 ? 6.562 33.249 -18.667 1.00 63.06 194 VAL A O 1
ATOM 1451 N N . ARG A 1 195 ? 8.230 34.574 -17.948 1.00 60.78 195 ARG A N 1
ATOM 1452 C CA . ARG A 1 195 ? 7.750 35.778 -18.620 1.00 60.78 195 ARG A CA 1
ATOM 1453 C C . ARG A 1 195 ? 7.778 35.467 -20.115 1.00 60.78 195 ARG A C 1
ATOM 1455 O O . ARG A 1 195 ? 8.837 35.064 -20.603 1.00 60.78 195 ARG A O 1
ATOM 1462 N N . PRO A 1 196 ? 6.664 35.633 -20.850 1.00 59.59 196 PRO A N 1
ATOM 1463 C CA . PRO A 1 196 ? 6.721 35.539 -22.296 1.00 59.59 196 PRO A CA 1
ATOM 1464 C C . PRO A 1 196 ? 7.783 36.535 -22.755 1.00 59.59 196 PRO A C 1
ATOM 1466 O O . PRO A 1 196 ? 7.745 37.704 -22.360 1.00 59.59 196 PRO A O 1
ATOM 1469 N N . ALA A 1 197 ? 8.773 36.044 -23.502 1.00 61.66 197 ALA A N 1
ATOM 1470 C CA . ALA A 1 197 ? 9.785 36.891 -24.102 1.00 61.66 197 ALA A CA 1
ATOM 1471 C C . ALA A 1 197 ? 9.041 37.947 -24.922 1.00 61.66 197 ALA A C 1
ATOM 1473 O O . ALA A 1 197 ? 8.413 37.635 -25.933 1.00 61.66 197 ALA A O 1
ATOM 1474 N N . ILE A 1 198 ? 9.034 39.179 -24.417 1.00 60.31 198 ILE A N 1
ATOM 1475 C CA . ILE A 1 198 ? 8.564 40.353 -25.142 1.00 60.31 198 ILE A CA 1
ATOM 1476 C C . ILE A 1 198 ? 9.218 40.312 -26.519 1.00 60.31 198 ILE A C 1
ATOM 1478 O O . ILE A 1 198 ? 10.444 40.325 -26.627 1.00 60.31 198 ILE A O 1
ATOM 1482 N N . ALA A 1 199 ? 8.380 40.173 -27.549 1.00 58.38 199 ALA A N 1
ATOM 1483 C CA . ALA A 1 199 ? 8.790 40.145 -28.939 1.00 58.38 199 ALA A CA 1
ATOM 1484 C C . ALA A 1 199 ? 9.741 41.319 -29.192 1.00 58.38 199 ALA A C 1
ATOM 1486 O O . ALA A 1 199 ? 9.384 42.475 -28.952 1.00 58.38 199 ALA A O 1
ATOM 1487 N N . ALA A 1 200 ? 10.963 41.005 -29.620 1.00 59.41 200 ALA A N 1
ATOM 1488 C CA . ALA A 1 200 ? 11.940 42.003 -30.012 1.00 59.41 200 ALA A CA 1
ATOM 1489 C C . ALA A 1 200 ? 11.298 42.925 -31.056 1.00 59.41 200 ALA A C 1
ATOM 1491 O O . ALA A 1 200 ? 10.829 42.465 -32.099 1.00 59.41 200 ALA A O 1
ATOM 1492 N N . ALA A 1 201 ? 11.238 44.221 -30.750 1.00 61.81 201 ALA A N 1
ATOM 1493 C CA . ALA A 1 201 ? 10.827 45.230 -31.712 1.00 61.81 201 ALA A CA 1
ATOM 1494 C C . ALA A 1 201 ? 11.727 45.121 -32.960 1.00 61.81 201 ALA A C 1
ATOM 1496 O O . ALA A 1 201 ? 12.940 44.944 -32.807 1.00 61.81 201 ALA A O 1
ATOM 1497 N N . PRO A 1 202 ? 11.173 45.203 -34.184 1.00 60.81 202 PRO A N 1
ATOM 1498 C CA . PRO A 1 202 ? 11.978 45.098 -35.393 1.00 60.81 202 PRO A CA 1
ATOM 1499 C C . PRO A 1 202 ? 13.012 46.235 -35.439 1.00 60.81 202 PRO A C 1
ATOM 1501 O O . PRO A 1 202 ? 12.724 47.341 -34.963 1.00 60.81 202 PRO A O 1
ATOM 1504 N N . PRO A 1 203 ? 14.213 45.996 -35.999 1.00 58.94 203 PRO A N 1
ATOM 1505 C CA . PRO A 1 203 ? 15.225 47.035 -36.114 1.00 58.94 203 PRO A CA 1
ATOM 1506 C C . PRO A 1 203 ? 14.663 48.178 -36.962 1.00 58.94 203 PRO A C 1
ATOM 1508 O O . PRO A 1 203 ? 14.231 47.965 -38.096 1.00 58.94 203 PRO A O 1
ATOM 1511 N N . ARG A 1 204 ? 14.651 49.399 -36.411 1.00 60.31 204 ARG A N 1
ATOM 1512 C CA . ARG A 1 204 ? 14.436 50.598 -37.227 1.00 60.31 204 ARG A CA 1
ATOM 1513 C C . ARG A 1 204 ? 15.563 50.641 -38.250 1.00 60.31 204 ARG A C 1
ATOM 1515 O O . ARG A 1 204 ? 16.732 50.685 -37.872 1.00 60.31 204 ARG A O 1
ATOM 1522 N N . GLY A 1 205 ? 15.172 50.544 -39.517 1.00 54.31 205 GLY A N 1
ATOM 1523 C CA . GLY A 1 205 ? 16.068 50.544 -40.658 1.00 54.31 205 GLY A CA 1
ATOM 1524 C C . GLY A 1 205 ? 17.022 51.729 -40.618 1.00 54.31 205 GLY A C 1
ATOM 1525 O O . GLY A 1 205 ? 16.644 52.851 -40.281 1.00 54.31 205 GLY A O 1
ATOM 1526 N N . ALA A 1 206 ? 18.269 51.434 -40.957 1.00 58.56 206 ALA A N 1
ATOM 1527 C CA . ALA A 1 206 ? 19.185 52.419 -41.476 1.00 58.56 206 ALA A CA 1
ATOM 1528 C C . ALA A 1 206 ? 18.677 52.845 -42.859 1.00 58.56 206 ALA A C 1
ATOM 1530 O O . ALA A 1 206 ? 18.771 52.067 -43.797 1.00 58.56 206 ALA A O 1
ATOM 1531 N N . ASP A 1 207 ? 18.174 54.069 -42.951 1.00 57.03 207 ASP A N 1
ATOM 1532 C CA . ASP A 1 207 ? 18.282 54.912 -44.141 1.00 57.03 207 ASP A CA 1
ATOM 1533 C C . ASP A 1 207 ? 18.970 56.190 -43.622 1.00 57.03 207 ASP A C 1
ATOM 1535 O O . ASP A 1 207 ? 18.498 56.804 -42.670 1.00 57.03 207 ASP A O 1
ATOM 1539 N N . GLY A 1 208 ? 20.158 56.603 -44.052 1.00 54.06 208 GLY A N 1
ATOM 1540 C CA . GLY A 1 208 ? 20.747 56.424 -45.368 1.00 54.06 208 GLY A CA 1
ATOM 1541 C C . GLY A 1 208 ? 20.508 57.681 -46.201 1.00 54.06 208 GLY A C 1
ATOM 1542 O O . GLY A 1 208 ? 19.628 57.688 -47.048 1.00 54.06 208 GLY A O 1
ATOM 1543 N N . GLY A 1 209 ? 21.328 58.713 -45.967 1.00 48.16 209 GLY A N 1
ATOM 1544 C CA . GLY A 1 209 ? 21.626 59.758 -46.952 1.00 48.16 209 GLY A CA 1
ATOM 1545 C C . GLY A 1 209 ? 20.854 61.074 -46.828 1.00 48.16 209 GLY A C 1
ATOM 1546 O O . GLY A 1 209 ? 19.650 61.121 -47.041 1.00 48.16 209 GLY A O 1
ATOM 1547 N N . ALA A 1 210 ? 21.581 62.163 -46.580 1.00 48.16 210 ALA A N 1
ATOM 1548 C CA . ALA A 1 210 ? 21.763 63.216 -47.582 1.00 48.16 210 ALA A CA 1
ATOM 1549 C C . ALA A 1 210 ? 22.747 64.276 -47.066 1.00 48.16 210 ALA A C 1
ATOM 1551 O O . ALA A 1 210 ? 22.618 64.780 -45.953 1.00 48.16 210 ALA A O 1
ATOM 1552 N N . ASP A 1 211 ? 23.721 64.554 -47.922 1.00 53.34 211 ASP A N 1
ATOM 1553 C CA . ASP A 1 211 ? 24.716 65.618 -47.880 1.00 53.34 211 ASP A CA 1
ATOM 1554 C C . ASP A 1 211 ? 24.173 66.999 -47.475 1.00 53.34 211 ASP A C 1
ATOM 1556 O O . ASP A 1 211 ? 23.131 67.427 -47.977 1.00 53.34 211 ASP A O 1
ATOM 1560 N N . ALA A 1 212 ? 24.952 67.717 -46.655 1.00 45.09 212 ALA A N 1
ATOM 1561 C CA . ALA A 1 212 ? 25.289 69.141 -46.811 1.00 45.09 212 ALA A CA 1
ATOM 1562 C C . ALA A 1 212 ? 26.404 69.539 -45.828 1.00 45.09 212 ALA A C 1
ATOM 1564 O O . ALA A 1 212 ? 26.256 69.251 -44.618 1.00 45.09 212 ALA A O 1
#